Protein AF-A0A831JYG8-F1 (afdb_monomer)

Radius of gyration: 33.42 Å; Cα contacts (8 Å, |Δi|>4): 308; chains: 1; bounding box: 60×79×95 Å

Secondary structure (DSSP, 8-state):
---------SHHHHHHHHHHHHHHHHHHHHHHHHHT-SEEE-SS---HHHHHHHHHTT-EEE-S--HHHHHHHHHHH-PPP-S-GGG--GGG----SEEEEEEETTEEEEEEE--SS-SS-------SSHHHHHHHHHHHHHHHHHHHHHHHH--EEETTTHHHHHHHHHHHHHHTT--THHHHHHHHHHHHHTHHHHHHHHHTT--HHHHHHHHHHHHHTT-TTEEEETTTTEEEETTTTT-EEEHHHHHHHHHHHHHHHHHHHT------------------------

Mean predicted aligned error: 9.6 Å

Sequence (290 aa):
EMDARISVSTPEQLTSFLGQEDSVLREKVELIKASGANVVFVQKGVDELVQHYLAREGIYTVRRVPRSDMQNLAKATGGRIVSKLSEIVAGDLGNAELVDERKVGEDGMTYVLGCSNPKAVTILIRGGSEHVVDEVERAIEDALGDVVATLKDSKIVAGGGAVEIELSKRLREYAKSLSGRERLAVEEFASAFEFIPTTLAENAGMDPIDVLTELRAVHDSGQRDFGLNLFSGGIEDTLVNGVIEPLRVKTQAVASATEVAIMILRIDDVIAARKSGGAAGKAGGMMGYD

Solvent-accessible surface area (backbone atoms only — not comparable to full-atom values): 16950 Å² total; per-residue (Å²): 136,83,88,84,83,82,87,75,90,47,75,67,55,49,53,52,48,55,52,51,53,52,48,57,50,49,52,54,50,50,48,47,54,72,42,66,56,53,67,45,82,32,62,47,84,71,56,71,68,53,50,52,54,35,47,76,73,65,28,49,75,48,59,56,40,52,72,70,54,55,54,37,50,23,38,16,29,65,19,56,92,74,93,51,76,91,72,64,47,64,87,37,58,50,48,60,72,42,77,50,78,44,76,59,89,93,44,79,42,80,45,81,39,67,38,92,70,50,76,40,88,86,84,87,83,84,58,98,43,70,73,56,34,55,52,51,51,50,52,51,53,52,51,50,48,46,52,53,48,25,68,73,68,72,41,70,40,34,22,48,39,7,53,34,50,46,48,21,55,53,34,44,57,54,22,71,79,46,66,75,69,62,19,54,54,36,43,52,57,19,54,57,36,47,50,57,43,33,52,53,27,50,76,69,72,45,63,37,67,60,53,53,51,52,51,50,54,44,40,73,75,66,47,56,38,37,12,50,38,80,88,85,68,44,79,42,52,17,51,84,72,66,40,59,39,35,42,64,57,56,56,49,50,55,51,53,53,50,52,51,51,52,56,57,73,66,57,88,77,84,86,80,82,71,82,72,79,74,76,78,74,75,79,75,85,75,89,80,89,134

Structure (mmCIF, N/CA/C/O backbone):
data_AF-A0A831JYG8-F1
#
_entry.id   AF-A0A831JYG8-F1
#
loop_
_atom_site.group_PDB
_atom_site.id
_atom_site.type_symbol
_atom_site.label_atom_id
_atom_site.label_alt_id
_atom_site.label_comp_id
_atom_site.label_asym_id
_atom_site.label_entity_id
_atom_site.label_seq_id
_atom_site.pdbx_PDB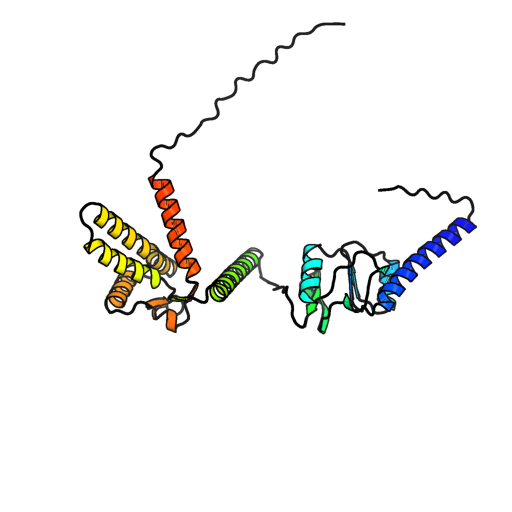_ins_code
_atom_site.Cartn_x
_atom_site.Cartn_y
_atom_site.Cartn_z
_atom_site.occupancy
_atom_site.B_iso_or_equiv
_atom_site.auth_seq_id
_atom_site.auth_comp_id
_atom_site.auth_asym_id
_atom_site.auth_atom_id
_atom_site.pdbx_PDB_model_num
ATOM 1 N N . GLU A 1 1 ? -15.104 25.941 30.870 1.00 37.41 1 GLU A N 1
ATOM 2 C CA . GLU A 1 1 ? -15.515 25.239 32.102 1.00 37.41 1 GLU A CA 1
ATOM 3 C C . GLU A 1 1 ? -16.339 26.204 32.937 1.00 37.41 1 GLU A C 1
ATOM 5 O O . GLU A 1 1 ? -15.932 27.350 33.073 1.00 37.41 1 GLU A O 1
ATOM 10 N N . MET A 1 2 ? -17.525 25.798 33.389 1.00 36.81 2 MET A N 1
ATOM 11 C CA . MET A 1 2 ? -18.271 26.533 34.413 1.00 36.81 2 MET A CA 1
ATOM 12 C C . MET A 1 2 ? -18.047 25.785 35.723 1.00 36.81 2 MET A C 1
ATOM 14 O O . MET A 1 2 ? -18.494 24.647 35.847 1.00 36.81 2 MET A O 1
ATOM 18 N N . ASP A 1 3 ? -17.333 26.398 36.665 1.00 37.31 3 ASP A N 1
ATOM 19 C CA . ASP A 1 3 ? -17.174 25.853 38.013 1.00 37.31 3 ASP A CA 1
ATOM 20 C C . ASP A 1 3 ? -18.515 25.948 38.747 1.00 37.31 3 ASP A C 1
ATOM 22 O O . ASP A 1 3 ? -18.952 27.028 39.155 1.00 37.31 3 ASP A O 1
ATOM 26 N N . ALA A 1 4 ? -19.192 24.812 38.902 1.00 65.50 4 ALA A N 1
ATOM 27 C CA . ALA A 1 4 ? -20.370 24.706 39.748 1.00 65.50 4 ALA A CA 1
ATOM 28 C C . ALA A 1 4 ? -19.914 24.509 41.201 1.00 65.50 4 ALA A C 1
ATOM 30 O O . ALA A 1 4 ? -19.403 23.452 41.563 1.00 65.50 4 ALA A O 1
ATOM 31 N N . ARG A 1 5 ? -20.086 25.530 42.049 1.00 63.25 5 ARG A N 1
ATOM 32 C CA . ARG A 1 5 ? -19.858 25.418 43.497 1.00 63.25 5 ARG A CA 1
ATOM 33 C C . ARG A 1 5 ? -21.169 25.095 44.193 1.00 63.25 5 ARG A C 1
ATOM 35 O O . ARG A 1 5 ? -22.112 25.879 44.130 1.00 63.25 5 ARG A O 1
ATOM 42 N N . ILE A 1 6 ? -21.205 23.954 44.868 1.00 68.56 6 ILE A N 1
ATOM 43 C CA . ILE A 1 6 ? -22.353 23.509 45.656 1.00 68.56 6 ILE A CA 1
ATOM 44 C C . ILE A 1 6 ? -21.993 23.689 47.131 1.00 68.56 6 ILE A C 1
ATOM 46 O O . ILE A 1 6 ? -21.010 23.127 47.609 1.00 68.56 6 ILE A O 1
ATOM 50 N N . SER A 1 7 ? -22.764 24.507 47.849 1.00 73.81 7 SER A N 1
ATOM 51 C CA . SER A 1 7 ? -22.618 24.692 49.296 1.00 73.81 7 SER A CA 1
ATOM 52 C C . SER A 1 7 ? -23.629 23.816 50.020 1.00 73.81 7 SER A C 1
ATOM 54 O O . SER A 1 7 ? -24.832 24.032 49.907 1.00 73.81 7 SER A O 1
ATOM 56 N N . VAL A 1 8 ? -23.133 22.831 50.763 1.00 78.81 8 VAL A N 1
ATOM 57 C CA . VAL A 1 8 ? -23.954 21.931 51.577 1.00 78.81 8 VAL A CA 1
ATOM 58 C C . VAL A 1 8 ? -23.958 22.448 53.014 1.00 78.81 8 VAL A C 1
ATOM 60 O O . VAL A 1 8 ? -22.891 22.677 53.581 1.00 78.81 8 VAL A O 1
ATOM 63 N N . SER A 1 9 ? -25.138 22.684 53.594 1.00 79.69 9 SER A N 1
ATOM 64 C CA . SER A 1 9 ? -25.272 23.301 54.925 1.00 79.69 9 SER A CA 1
ATOM 65 C C 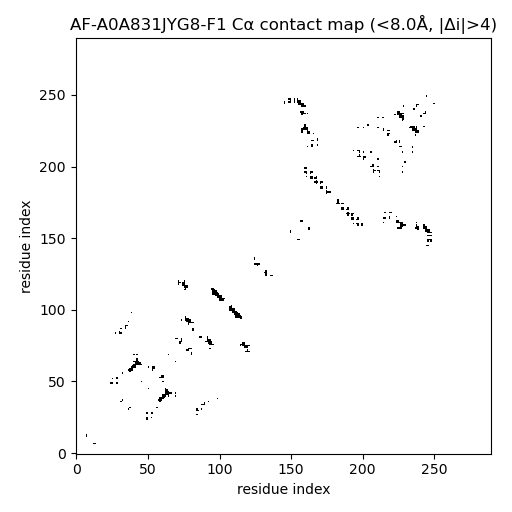. SER A 1 9 ? -25.673 22.317 56.022 1.00 79.69 9 SER A C 1
ATOM 67 O O . SER A 1 9 ? -25.494 22.631 57.197 1.00 79.69 9 SER A O 1
ATOM 69 N N . THR A 1 10 ? -26.186 21.132 55.669 1.00 84.88 10 THR A N 1
ATOM 70 C CA . THR A 1 10 ? -26.551 20.093 56.644 1.00 84.88 10 THR A CA 1
ATOM 71 C C . THR A 1 10 ? -26.105 18.686 56.207 1.00 84.88 10 THR A C 1
ATOM 73 O O . THR A 1 10 ? -25.982 18.424 55.005 1.00 84.88 10 THR A O 1
ATOM 76 N N . PRO A 1 11 ? -25.867 17.753 57.151 1.00 82.44 11 PRO A N 1
ATOM 77 C CA . PRO A 1 11 ? -25.521 16.359 56.838 1.00 82.44 11 PRO A CA 1
ATOM 78 C C . PRO A 1 11 ? -26.574 15.622 55.988 1.00 82.44 11 PRO A C 1
ATOM 80 O O . PRO A 1 11 ? -26.239 14.779 55.153 1.00 82.44 11 PRO A O 1
ATOM 83 N N . GLU A 1 12 ? -27.855 15.954 56.157 1.00 84.44 12 GLU A N 1
ATOM 84 C CA . GLU A 1 12 ? -28.959 15.358 55.398 1.00 84.44 12 GLU A CA 1
ATOM 85 C C . GLU A 1 12 ? -28.913 15.785 53.927 1.00 84.44 12 GLU A C 1
ATOM 87 O O . GLU A 1 12 ? -29.106 14.956 53.035 1.00 84.44 12 GLU A O 1
ATOM 92 N N . GLN A 1 13 ? -28.585 17.055 53.661 1.00 81.50 13 GLN A N 1
ATOM 93 C CA . GLN A 1 13 ? -28.401 17.561 52.300 1.00 81.50 13 GLN A CA 1
ATOM 94 C C . GLN A 1 13 ? -27.253 16.838 51.589 1.00 81.50 13 GLN A C 1
ATOM 96 O O . GLN A 1 13 ? -27.407 16.460 50.429 1.00 81.50 13 GLN A O 1
ATOM 101 N N . LEU A 1 14 ? -26.147 16.562 52.292 1.00 80.44 14 LEU A N 1
ATOM 102 C CA . LEU A 1 14 ? -25.023 15.801 51.737 1.00 80.44 14 LEU A CA 1
ATOM 103 C C . LEU A 1 14 ? -25.452 14.392 51.307 1.00 80.44 14 LEU A C 1
ATOM 105 O O . LEU A 1 14 ? -25.146 13.955 50.202 1.00 80.44 14 LEU A O 1
ATOM 109 N N . THR A 1 15 ? -26.203 13.701 52.165 1.00 81.88 15 THR A N 1
ATOM 110 C CA . THR A 1 15 ? -26.680 12.336 51.892 1.00 81.88 15 THR A CA 1
ATOM 111 C C . THR A 1 15 ? -27.656 12.310 50.716 1.00 81.88 15 THR A C 1
ATOM 113 O O . THR A 1 15 ? -27.552 11.453 49.840 1.00 81.88 15 THR A O 1
ATOM 116 N N . SER A 1 16 ? -28.578 13.277 50.657 1.00 83.88 16 SER A N 1
ATOM 117 C CA . SER A 1 16 ? -29.513 13.405 49.533 1.00 83.88 16 SER A CA 1
ATOM 118 C C . SER A 1 16 ? -28.800 13.687 48.209 1.00 83.88 16 SER A C 1
ATOM 120 O O . SER A 1 16 ? -29.184 13.139 47.180 1.00 83.88 16 SER A O 1
ATOM 122 N N . PHE A 1 17 ? -27.723 14.475 48.247 1.00 83.50 17 PHE A N 1
ATOM 123 C CA . PHE A 1 17 ? -26.932 14.809 47.071 1.00 83.50 17 PHE A CA 1
ATOM 124 C C . PHE A 1 17 ? -26.194 13.585 46.521 1.00 83.50 17 PHE A C 1
ATOM 126 O O . PHE A 1 17 ? -26.310 13.291 45.335 1.00 83.50 17 PHE A O 1
ATOM 133 N N . LEU A 1 18 ? -25.521 12.822 47.389 1.00 83.38 18 LEU A N 1
ATOM 134 C CA . LEU A 1 18 ? -24.856 11.573 47.002 1.00 83.38 18 LEU A CA 1
ATOM 135 C C . LEU A 1 18 ? -25.849 10.556 46.417 1.00 83.38 18 LEU A C 1
ATOM 137 O O . LEU A 1 18 ? -25.557 9.895 45.423 1.00 83.38 18 LEU A O 1
ATOM 141 N N . GLY A 1 19 ? -27.048 10.457 47.001 1.00 85.19 19 GLY A N 1
ATOM 142 C CA . GLY A 1 19 ? -28.113 9.602 46.471 1.00 85.19 19 GLY A CA 1
ATOM 143 C C . GLY A 1 19 ? -28.622 10.060 45.101 1.00 85.19 19 GLY A C 1
ATOM 144 O O . GLY A 1 19 ? -28.880 9.234 44.227 1.00 85.19 19 GLY A O 1
ATOM 145 N N . GLN A 1 20 ? -28.736 11.372 44.888 1.00 86.44 20 GLN A N 1
ATOM 146 C CA . GLN A 1 20 ? -29.141 11.933 43.602 1.00 86.44 20 GLN A CA 1
ATOM 147 C C . GLN A 1 20 ? -28.067 11.720 42.528 1.00 86.44 20 GLN A C 1
ATOM 149 O O . GLN A 1 20 ? -28.402 11.408 41.387 1.00 86.44 20 GLN A O 1
ATOM 154 N N . GLU A 1 21 ? -26.789 11.825 42.887 1.00 84.44 21 GLU A N 1
ATOM 155 C CA . GLU A 1 21 ? -25.670 11.531 41.993 1.00 84.44 21 GLU A CA 1
ATOM 156 C C . GLU A 1 21 ? -25.681 10.060 41.539 1.00 84.44 21 GLU A C 1
ATOM 158 O O . GLU A 1 21 ? -25.658 9.801 40.333 1.00 84.44 21 GLU A O 1
ATOM 163 N N . ASP A 1 22 ? -25.841 9.102 42.464 1.00 85.69 22 ASP A N 1
ATOM 164 C CA . ASP A 1 22 ? -25.976 7.673 42.120 1.00 85.69 22 ASP A CA 1
ATOM 165 C C . ASP A 1 22 ? -27.209 7.415 41.236 1.00 85.69 22 ASP A C 1
ATOM 167 O O . ASP A 1 22 ? -27.123 6.679 40.252 1.00 85.69 22 ASP A O 1
ATOM 171 N N . SER A 1 23 ? -28.343 8.072 41.518 1.00 88.06 23 SER A N 1
ATOM 172 C CA . SER A 1 23 ? -29.556 7.961 40.692 1.00 88.06 23 SER A CA 1
ATOM 173 C C . SER A 1 23 ? -29.312 8.417 39.253 1.00 88.06 23 SER A C 1
ATOM 175 O O . SER A 1 23 ? -29.674 7.711 38.314 1.00 88.06 23 SER A O 1
ATOM 177 N N . VAL A 1 24 ? -28.638 9.555 39.058 1.00 88.50 24 VAL A N 1
ATOM 178 C CA . VAL A 1 24 ? -28.308 10.075 37.719 1.00 88.50 24 VAL A CA 1
ATOM 179 C C . VAL A 1 24 ? -27.363 9.130 36.970 1.00 88.50 24 VAL A C 1
ATOM 181 O O . VAL A 1 24 ? -27.482 8.970 35.752 1.00 88.50 24 VAL A O 1
ATOM 184 N N . LEU A 1 25 ? -26.414 8.493 37.662 1.00 88.44 25 LEU A N 1
ATOM 185 C CA . LEU A 1 25 ? -25.532 7.497 37.049 1.00 88.44 25 LEU A CA 1
ATOM 186 C C . LEU A 1 25 ? -26.306 6.241 36.630 1.00 88.44 25 LEU A C 1
ATOM 188 O O . LEU A 1 25 ? -26.114 5.760 35.513 1.00 88.44 25 LEU A O 1
ATOM 192 N N . ARG A 1 26 ? -27.220 5.750 37.474 1.00 88.62 26 ARG A N 1
ATOM 193 C CA . ARG A 1 26 ? -28.081 4.602 37.151 1.00 88.62 26 ARG A CA 1
ATOM 194 C C . ARG A 1 26 ? -29.023 4.883 35.989 1.00 88.62 26 ARG A C 1
ATOM 196 O O . ARG A 1 26 ? -29.135 4.046 35.103 1.00 88.62 26 ARG A O 1
ATOM 203 N N . GLU A 1 27 ? -29.639 6.062 35.941 1.00 90.31 27 GLU A N 1
ATOM 204 C CA . GLU A 1 27 ? -30.493 6.469 34.818 1.00 90.31 27 GLU A CA 1
ATOM 205 C C . GLU A 1 27 ? -29.741 6.402 33.482 1.00 90.31 27 GLU A C 1
ATOM 207 O O . GLU A 1 27 ? -30.274 5.916 32.487 1.00 90.31 27 GLU A O 1
ATOM 212 N N . LYS A 1 28 ? -28.469 6.821 33.452 1.00 89.44 28 LYS A N 1
ATOM 213 C CA . LYS A 1 28 ? -27.630 6.711 32.247 1.00 89.44 28 LYS A CA 1
ATOM 214 C C . LYS A 1 28 ? -27.368 5.261 31.841 1.00 89.44 28 LYS A C 1
ATOM 216 O O . LYS A 1 28 ? -27.366 4.971 30.647 1.00 89.44 28 LYS A O 1
ATOM 221 N N . VAL A 1 29 ? -27.141 4.369 32.805 1.00 90.62 29 VAL A N 1
ATOM 222 C CA . VAL A 1 29 ? -26.951 2.931 32.547 1.00 90.62 29 VAL A CA 1
ATOM 223 C C . VAL A 1 29 ? -28.234 2.310 32.001 1.00 90.62 29 VAL A C 1
ATOM 225 O O . VAL A 1 29 ? -28.183 1.584 31.010 1.00 90.62 29 VAL A O 1
ATOM 228 N N . GLU A 1 30 ? -29.386 2.658 32.573 1.00 90.81 30 GLU A N 1
ATOM 229 C CA . GLU A 1 30 ? -30.691 2.199 32.091 1.00 90.81 30 GLU A CA 1
ATOM 230 C C . GLU A 1 30 ? -30.987 2.688 30.669 1.00 90.81 30 GLU A C 1
ATOM 232 O O . GLU A 1 30 ? -31.494 1.919 29.861 1.00 90.81 30 GLU A O 1
ATOM 237 N N . LEU A 1 31 ? -30.603 3.918 30.304 1.00 90.62 31 LEU A N 1
ATOM 238 C CA . LEU A 1 31 ? -30.724 4.398 28.919 1.00 90.62 31 LEU A CA 1
ATOM 239 C C . LEU A 1 31 ? -29.892 3.558 27.937 1.00 90.62 31 LEU A C 1
ATOM 241 O O . LEU A 1 31 ? -30.370 3.215 26.855 1.00 90.62 31 LEU A O 1
ATOM 245 N N . ILE A 1 32 ? -28.661 3.197 28.310 1.00 91.31 32 ILE A N 1
ATOM 246 C CA . ILE A 1 32 ? -27.797 2.334 27.489 1.00 91.31 32 ILE A CA 1
ATOM 247 C C . ILE A 1 32 ? -28.419 0.942 27.364 1.00 91.31 32 ILE A C 1
ATOM 249 O O . ILE A 1 32 ? -28.541 0.418 26.260 1.00 91.31 32 ILE A O 1
ATOM 253 N N . LYS A 1 33 ? -28.878 0.365 28.472 1.00 91.19 33 LYS A N 1
ATOM 254 C CA . LYS A 1 33 ? -29.549 -0.936 28.484 1.00 91.19 33 LYS A CA 1
ATOM 255 C C . LYS A 1 33 ? -30.823 -0.933 27.637 1.00 91.19 33 LYS 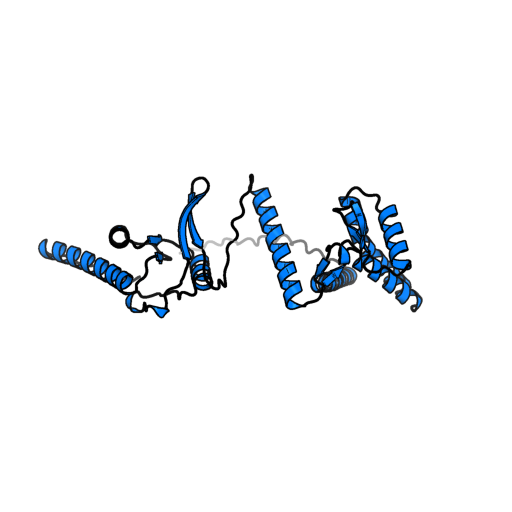A C 1
ATOM 257 O O . LYS A 1 33 ? -31.027 -1.842 26.837 1.00 91.19 33 LYS A O 1
ATOM 262 N N . ALA A 1 34 ? -31.645 0.109 27.754 1.00 90.81 34 ALA A N 1
ATOM 263 C CA . ALA A 1 34 ? -32.875 0.277 26.985 1.00 90.81 34 ALA A CA 1
ATOM 264 C C . ALA A 1 34 ? -32.621 0.396 25.475 1.00 90.81 34 ALA A C 1
ATOM 266 O O . ALA A 1 34 ? -33.484 0.021 24.685 1.00 90.81 34 ALA A O 1
ATOM 267 N N . SER A 1 35 ? -31.437 0.868 25.063 1.00 90.31 35 SER A N 1
ATOM 268 C CA . SER A 1 35 ? -31.051 0.868 23.648 1.00 90.31 35 SER A CA 1
ATOM 269 C C . SER A 1 35 ? -30.830 -0.537 23.073 1.00 90.31 35 SER A C 1
ATOM 271 O O . SER A 1 35 ? -30.942 -0.713 21.863 1.00 90.31 35 SER A O 1
ATOM 273 N N . GLY A 1 36 ? -30.546 -1.532 23.923 1.00 90.69 36 GLY A N 1
ATOM 274 C CA . GLY A 1 36 ? -30.209 -2.900 23.521 1.00 90.69 36 GLY A CA 1
ATOM 275 C C . GLY A 1 36 ? -28.721 -3.131 23.233 1.00 90.69 36 GLY A C 1
ATOM 276 O O . GLY A 1 36 ? -28.360 -4.193 22.731 1.00 90.69 36 GLY A O 1
ATOM 277 N N . ALA A 1 37 ? -27.849 -2.165 23.537 1.00 92.19 37 ALA A N 1
ATOM 278 C CA . ALA A 1 37 ? -26.408 -2.308 23.351 1.00 92.19 37 ALA A CA 1
ATOM 279 C C . ALA A 1 37 ? -25.797 -3.305 24.353 1.00 92.19 37 ALA A C 1
ATOM 281 O O . ALA A 1 37 ? -25.949 -3.157 25.563 1.00 92.19 37 ALA A O 1
ATOM 282 N N . ASN A 1 38 ? -25.047 -4.285 23.845 1.00 93.94 38 ASN A N 1
ATOM 283 C CA . ASN A 1 38 ? -24.259 -5.239 24.639 1.00 93.94 38 ASN A CA 1
ATOM 284 C C . ASN A 1 38 ? -22.767 -4.863 24.734 1.00 93.94 38 ASN A C 1
ATOM 286 O O . ASN A 1 38 ? -22.054 -5.368 25.599 1.00 93.94 38 ASN A O 1
ATOM 290 N N . VAL A 1 39 ? -22.294 -3.967 23.864 1.00 95.19 39 VAL A N 1
ATOM 291 C CA . VAL A 1 39 ? -20.924 -3.449 23.848 1.00 95.19 39 VAL A CA 1
ATOM 292 C C . VAL A 1 39 ? -20.955 -1.932 23.697 1.00 95.19 39 VAL A C 1
ATOM 294 O O . VAL A 1 39 ? -21.639 -1.402 22.822 1.00 95.19 39 VAL A O 1
ATOM 297 N N . VAL A 1 40 ? -20.190 -1.222 24.527 1.00 94.69 40 VAL A N 1
ATOM 298 C CA . VAL A 1 40 ? -20.131 0.243 24.543 1.00 94.69 40 VAL A CA 1
ATOM 299 C C . VAL A 1 40 ? -18.687 0.717 24.428 1.00 94.69 40 VAL A C 1
ATOM 301 O O . VAL A 1 40 ? -17.851 0.439 25.285 1.00 94.69 40 VAL A O 1
ATOM 304 N N . PHE A 1 41 ? -18.407 1.500 23.388 1.00 95.19 41 PHE A N 1
ATOM 305 C CA . PHE A 1 41 ? -17.124 2.175 23.193 1.00 95.19 41 PHE A CA 1
ATOM 306 C C . PHE A 1 41 ? -17.259 3.658 23.538 1.00 95.19 41 PHE A C 1
ATOM 308 O O . PHE A 1 41 ? -18.114 4.361 22.997 1.00 95.19 41 PHE A O 1
ATOM 315 N N . VAL A 1 42 ? -16.405 4.150 24.436 1.00 94.75 42 VAL A N 1
ATOM 316 C CA . VAL A 1 42 ? -16.426 5.537 24.913 1.00 94.75 42 VAL A CA 1
ATOM 317 C C . VAL A 1 42 ? -15.086 6.203 24.631 1.00 94.75 42 VAL A C 1
ATOM 319 O O . VAL A 1 42 ? -14.032 5.729 25.051 1.00 94.75 42 VAL A O 1
ATOM 322 N N . GLN A 1 43 ? -15.129 7.358 23.965 1.00 93.31 43 GLN A N 1
ATOM 323 C CA . GLN A 1 43 ? -13.925 8.124 23.626 1.00 93.31 43 GLN A CA 1
ATOM 324 C C . GLN A 1 43 ? -13.198 8.673 24.868 1.00 93.31 43 GLN A C 1
ATOM 326 O O . GLN A 1 43 ? -11.982 8.844 24.882 1.00 93.31 43 GLN A O 1
ATOM 331 N N . LYS A 1 44 ? -13.954 8.993 25.921 1.00 91.38 44 LYS A N 1
ATOM 332 C CA . LYS A 1 44 ? -13.447 9.522 27.194 1.00 91.38 44 LYS A CA 1
ATOM 333 C C . LYS A 1 44 ? -13.414 8.428 28.268 1.00 91.38 44 LYS A C 1
ATOM 335 O O . LYS A 1 44 ? -13.546 7.242 27.979 1.00 91.38 44 LYS A O 1
ATOM 340 N N . GLY A 1 45 ? -13.197 8.824 29.517 1.00 90.88 45 GLY A N 1
ATOM 341 C CA . GLY A 1 45 ? -13.326 7.927 30.660 1.00 90.88 45 GLY A CA 1
ATOM 342 C C . GLY A 1 45 ? -14.774 7.514 30.925 1.00 90.88 45 GLY A C 1
ATOM 343 O O . GLY A 1 45 ? -15.718 8.182 30.504 1.00 90.88 45 GLY A O 1
ATOM 344 N N . VAL A 1 46 ? -14.908 6.421 31.667 1.00 90.81 46 VAL A N 1
ATOM 345 C CA . VAL A 1 46 ? -16.153 5.969 32.288 1.00 90.81 46 VAL A CA 1
ATOM 346 C C . VAL A 1 46 ? -15.861 5.840 33.778 1.00 90.81 46 VAL A C 1
ATOM 348 O O . VAL A 1 46 ? -14.783 5.359 34.138 1.00 90.81 46 VAL A O 1
ATOM 351 N N . ASP A 1 47 ? -16.782 6.325 34.605 1.00 90.69 47 ASP A N 1
ATOM 352 C CA . ASP A 1 47 ? -16.705 6.220 36.062 1.00 90.69 47 ASP A CA 1
ATOM 353 C C . ASP A 1 47 ? -16.762 4.750 36.512 1.00 90.69 47 ASP A C 1
ATOM 355 O O . ASP A 1 47 ? -17.467 3.944 35.902 1.00 90.69 47 ASP A O 1
ATOM 359 N N . GLU A 1 48 ? -16.027 4.390 37.564 1.00 88.75 48 GLU A N 1
ATOM 360 C CA . GLU A 1 48 ? -15.913 3.002 38.029 1.00 88.75 48 GLU A CA 1
ATOM 361 C C . GLU A 1 48 ? -17.255 2.419 38.492 1.00 88.75 48 GLU A C 1
ATOM 363 O O . GLU A 1 48 ? -17.540 1.253 38.210 1.00 88.75 48 GLU A O 1
ATOM 368 N N . LEU A 1 49 ? -18.121 3.226 39.121 1.00 89.12 49 LEU A N 1
ATOM 369 C CA . LEU A 1 49 ? -19.460 2.785 39.521 1.00 89.12 49 LEU A CA 1
ATOM 370 C C . LEU A 1 49 ? -20.311 2.457 38.2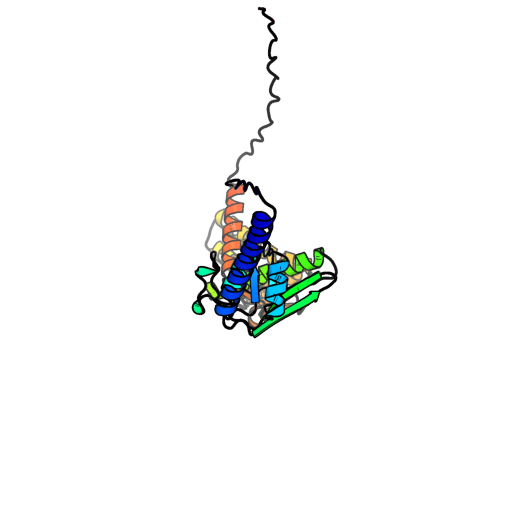94 1.00 89.12 49 LEU A C 1
ATOM 372 O O . LEU A 1 49 ? -20.977 1.423 38.253 1.00 89.12 49 LEU A O 1
ATOM 376 N N . VAL A 1 50 ? -20.236 3.298 37.259 1.00 91.12 50 VAL A N 1
ATOM 377 C CA . VAL A 1 50 ? -20.939 3.075 35.987 1.00 91.12 50 VAL A CA 1
ATOM 378 C C . VAL A 1 50 ? -20.416 1.822 35.288 1.00 91.12 50 VAL A C 1
ATOM 380 O O . VAL A 1 50 ? -21.218 1.029 34.801 1.00 91.12 50 VAL A O 1
ATOM 383 N N . GLN A 1 51 ? -19.097 1.602 35.268 1.00 91.38 51 GLN A N 1
ATOM 384 C CA . GLN A 1 51 ? -18.514 0.379 34.704 1.00 91.38 51 GLN A CA 1
ATOM 385 C C . GLN A 1 51 ? -18.996 -0.868 35.446 1.00 91.38 51 GLN A C 1
ATOM 387 O O . GLN A 1 51 ? -19.366 -1.853 34.810 1.00 91.38 51 GLN A O 1
ATOM 392 N N . HIS A 1 52 ? -19.041 -0.819 36.779 1.00 91.31 52 HIS A N 1
ATOM 393 C CA . HIS A 1 52 ? -19.552 -1.917 37.590 1.00 91.31 52 HIS A CA 1
ATOM 394 C C . HIS A 1 52 ? -21.042 -2.186 37.319 1.00 91.31 52 HIS A C 1
ATOM 396 O O . HIS A 1 52 ? -21.441 -3.343 37.177 1.00 91.31 52 HIS A O 1
ATOM 402 N N . TYR A 1 53 ? -21.868 -1.142 37.194 1.00 92.44 53 TYR A N 1
ATOM 403 C CA . TYR A 1 53 ? -23.281 -1.296 36.843 1.00 92.44 53 TYR A CA 1
ATOM 404 C C . TYR A 1 53 ? -23.471 -1.880 35.435 1.00 92.44 53 TYR A C 1
ATOM 406 O O . TYR A 1 53 ? -24.234 -2.829 35.285 1.00 92.44 53 TYR A O 1
ATOM 414 N N . LEU A 1 54 ? -22.735 -1.399 34.428 1.00 93.19 54 LEU A N 1
ATOM 415 C CA . LEU A 1 54 ? -22.774 -1.952 33.066 1.00 93.19 54 LEU A CA 1
ATOM 416 C C . LEU A 1 54 ? -22.338 -3.424 33.033 1.00 93.19 54 LEU A C 1
ATOM 418 O O . LEU A 1 54 ? -22.999 -4.246 32.402 1.00 93.19 54 LEU A O 1
ATOM 422 N N . ALA A 1 55 ? -21.283 -3.782 33.769 1.00 92.69 55 ALA A N 1
ATOM 423 C CA . ALA A 1 55 ? -20.794 -5.157 33.846 1.00 92.69 55 ALA A CA 1
ATOM 424 C C . ALA A 1 55 ? -21.812 -6.113 34.492 1.00 92.69 55 ALA A C 1
ATOM 426 O O . ALA A 1 55 ? -21.970 -7.242 34.028 1.00 92.69 55 ALA A O 1
ATOM 427 N N . ARG A 1 56 ? -22.542 -5.670 35.527 1.00 92.25 56 ARG A N 1
ATOM 428 C CA . ARG A 1 56 ? -23.625 -6.462 36.146 1.00 92.25 56 ARG A CA 1
ATOM 429 C C . ARG A 1 56 ? -24.781 -6.742 35.189 1.00 92.25 56 ARG A C 1
ATOM 431 O O . ARG A 1 56 ? -25.417 -7.783 35.314 1.00 92.25 56 ARG A O 1
ATOM 438 N N . GLU A 1 57 ? -25.020 -5.839 34.246 1.00 92.38 57 GLU A N 1
ATOM 439 C CA . GLU A 1 57 ? -26.009 -5.997 33.175 1.00 92.38 57 GLU A CA 1
ATOM 440 C C . GLU A 1 57 ? -25.450 -6.758 31.957 1.00 92.38 57 GLU A C 1
ATOM 442 O O . GLU A 1 57 ? -26.152 -6.936 30.964 1.00 92.38 57 GLU A O 1
ATOM 447 N N . GLY A 1 58 ? -24.197 -7.227 32.016 1.00 92.00 58 GLY A N 1
ATOM 448 C CA . GLY A 1 58 ? -23.551 -7.977 30.936 1.00 92.00 58 GLY A CA 1
ATOM 449 C C . GLY A 1 58 ? -23.089 -7.116 29.756 1.00 92.00 58 GLY A C 1
ATOM 450 O O . GLY A 1 58 ? -22.874 -7.649 28.670 1.00 92.00 58 GLY A O 1
ATOM 451 N N . ILE A 1 59 ? -22.940 -5.801 29.946 1.00 95.00 59 ILE A N 1
ATOM 452 C CA . ILE A 1 59 ? -22.527 -4.861 28.900 1.00 95.00 59 ILE A CA 1
ATOM 453 C C . ILE A 1 59 ? -21.010 -4.644 28.968 1.00 95.00 59 ILE A C 1
ATOM 455 O O . ILE A 1 59 ? -20.487 -4.059 29.923 1.00 95.00 59 ILE A O 1
ATOM 459 N N . TYR A 1 60 ? -20.290 -5.077 27.932 1.00 94.44 60 TYR A N 1
ATOM 460 C CA . TYR A 1 60 ? -18.845 -4.868 27.829 1.00 94.44 60 TYR A CA 1
ATOM 461 C C . TYR A 1 60 ? -18.541 -3.409 27.484 1.00 94.44 60 TYR A C 1
ATOM 463 O O . TYR A 1 60 ? -19.126 -2.847 26.560 1.00 94.44 60 TYR A O 1
ATOM 471 N N . THR A 1 61 ? -17.631 -2.773 28.222 1.00 94.19 61 THR A N 1
ATOM 472 C CA . THR A 1 61 ? -17.361 -1.336 28.072 1.00 94.19 61 THR A CA 1
ATOM 473 C C . THR A 1 61 ? -15.879 -1.067 27.854 1.00 94.19 61 THR A C 1
ATOM 475 O O . THR A 1 61 ? -15.060 -1.353 28.725 1.00 94.19 61 THR A O 1
ATOM 478 N N . VAL A 1 62 ? -15.546 -0.420 26.738 1.00 93.69 62 VAL A N 1
ATOM 479 C CA . VAL A 1 62 ? -14.193 0.054 26.428 1.00 93.69 62 VAL A CA 1
ATOM 480 C C . VAL A 1 62 ? -14.145 1.568 26.598 1.00 93.69 62 VAL A C 1
ATOM 482 O O . VAL A 1 62 ? -14.941 2.305 26.016 1.00 93.69 62 VAL A O 1
ATOM 485 N N . ARG A 1 63 ? -13.203 2.048 27.411 1.00 93.75 63 ARG A N 1
ATOM 486 C CA . ARG A 1 63 ? -13.025 3.474 27.726 1.00 93.75 63 ARG A CA 1
ATOM 487 C C . ARG A 1 63 ? -11.774 4.039 27.062 1.00 93.75 63 ARG A C 1
ATOM 489 O O . ARG A 1 63 ? -10.827 3.307 26.805 1.00 93.75 63 ARG A O 1
ATOM 496 N N . ARG A 1 64 ? -11.736 5.364 26.902 1.00 93.81 64 ARG A N 1
ATOM 497 C CA . ARG A 1 64 ? -10.608 6.133 26.341 1.00 93.81 64 ARG A CA 1
ATOM 498 C C . ARG A 1 64 ? -10.227 5.720 24.917 1.00 93.81 64 ARG A C 1
ATOM 500 O O . ARG A 1 64 ? -9.055 5.756 24.557 1.00 93.81 64 ARG A O 1
ATOM 507 N N . VAL A 1 65 ? -11.217 5.355 24.107 1.00 95.31 65 VAL A N 1
ATOM 508 C CA . VAL A 1 65 ? -10.992 4.970 22.711 1.00 95.31 65 VAL A CA 1
ATOM 509 C C . VAL A 1 65 ? -10.548 6.197 21.897 1.00 95.31 65 VAL A C 1
ATOM 511 O O . VAL A 1 65 ? -11.223 7.234 21.943 1.00 95.31 65 VAL A O 1
ATOM 514 N N . PRO A 1 66 ? -9.444 6.127 21.134 1.00 95.38 66 PRO A N 1
ATOM 515 C CA . PRO A 1 66 ? -9.027 7.205 20.246 1.00 95.38 66 PRO A CA 1
ATOM 516 C C . PRO A 1 66 ? -10.118 7.612 19.249 1.00 95.38 66 PRO A C 1
ATOM 518 O O . PRO A 1 66 ? -10.962 6.820 18.828 1.00 95.38 66 PRO A O 1
ATOM 521 N N . ARG A 1 67 ? -10.101 8.881 18.822 1.00 94.62 67 ARG A N 1
ATOM 522 C CA . ARG A 1 67 ? -11.100 9.396 17.867 1.00 94.62 67 ARG A CA 1
ATOM 523 C C . ARG A 1 67 ? -11.043 8.670 16.517 1.00 94.62 67 ARG A C 1
ATOM 525 O O . ARG A 1 67 ? -12.095 8.452 15.921 1.00 94.62 67 ARG A O 1
ATOM 532 N N . SER A 1 68 ? -9.840 8.336 16.045 1.00 95.38 68 SER A N 1
ATOM 533 C CA . SER A 1 68 ? -9.615 7.556 14.820 1.00 95.38 68 SER A CA 1
ATOM 534 C C . SER A 1 68 ? -10.323 6.205 14.894 1.00 95.38 68 SER A C 1
ATOM 536 O O . SER A 1 68 ? -11.073 5.848 13.989 1.00 95.38 68 SER A O 1
ATOM 538 N N . ASP A 1 69 ? -10.179 5.512 16.021 1.00 94.94 69 ASP A N 1
ATOM 539 C CA . ASP A 1 69 ? -10.727 4.172 16.214 1.00 94.94 69 ASP A CA 1
ATOM 540 C C . ASP A 1 69 ? -12.244 4.210 16.346 1.00 94.94 69 ASP A C 1
ATOM 542 O O . ASP A 1 69 ? -12.926 3.396 15.737 1.00 94.94 69 ASP A O 1
ATOM 546 N N . MET A 1 70 ? -12.803 5.220 17.021 1.00 95.00 70 MET A N 1
ATOM 547 C CA . MET A 1 70 ? -14.255 5.442 17.042 1.00 95.00 70 MET A CA 1
ATOM 548 C C . MET A 1 70 ? -14.834 5.604 15.628 1.00 95.00 70 MET A C 1
ATOM 550 O O . MET A 1 70 ? -15.900 5.070 15.323 1.00 95.00 70 MET A O 1
ATOM 554 N N . GLN A 1 71 ? -14.139 6.331 14.746 1.00 94.88 71 GLN A N 1
ATOM 555 C CA . GLN A 1 71 ? -14.563 6.498 13.353 1.00 94.88 71 GLN A CA 1
ATOM 556 C C . GLN A 1 71 ? -14.441 5.198 12.555 1.00 94.88 71 GLN A C 1
ATOM 558 O O . GLN A 1 71 ? -15.319 4.902 11.743 1.00 94.88 71 GLN A O 1
ATOM 563 N N . ASN A 1 72 ? -13.382 4.424 12.785 1.00 94.81 72 ASN A N 1
ATOM 564 C CA . ASN A 1 72 ? -13.179 3.134 12.134 1.00 94.81 72 ASN A CA 1
ATOM 565 C C . ASN A 1 72 ? -14.210 2.102 12.603 1.00 94.81 72 ASN A C 1
ATOM 567 O O . ASN A 1 72 ? -14.824 1.452 11.766 1.00 94.81 72 ASN A O 1
ATOM 571 N N . LEU A 1 73 ? -14.502 2.030 13.903 1.00 94.81 73 LEU A N 1
ATOM 572 C CA . LEU A 1 73 ? -15.551 1.181 14.471 1.00 94.81 73 LEU A CA 1
ATOM 573 C C . LEU A 1 73 ? -16.929 1.528 13.903 1.00 94.81 73 LEU A C 1
ATOM 575 O O . LEU A 1 73 ? -17.664 0.628 13.504 1.00 94.81 73 LEU A O 1
ATOM 579 N N . ALA A 1 74 ? -17.265 2.816 13.791 1.00 94.06 74 ALA A N 1
ATOM 580 C CA . ALA A 1 74 ? -18.514 3.259 13.168 1.00 94.06 74 ALA A CA 1
ATOM 581 C C . ALA A 1 74 ? -18.608 2.821 11.694 1.00 94.06 74 ALA A C 1
ATOM 583 O O . ALA A 1 74 ? -19.628 2.298 11.251 1.00 94.06 74 ALA A O 1
ATOM 584 N N . LYS A 1 75 ? -17.518 2.967 10.929 1.00 94.31 75 LYS A N 1
ATOM 585 C CA . LYS A 1 75 ? -17.438 2.512 9.529 1.00 94.31 75 LYS A CA 1
ATOM 586 C C . LYS A 1 75 ? -17.475 0.988 9.381 1.00 94.31 75 LYS A C 1
ATOM 588 O O . LYS A 1 75 ? -18.006 0.502 8.386 1.00 94.31 75 LYS A O 1
ATOM 593 N N . ALA A 1 76 ? -16.883 0.254 10.319 1.00 94.50 76 ALA A N 1
ATOM 594 C CA . ALA A 1 76 ? -16.811 -1.201 10.295 1.00 94.50 76 ALA A CA 1
ATOM 595 C C . ALA A 1 76 ? -18.161 -1.831 10.662 1.00 94.50 76 ALA A C 1
ATOM 597 O O . ALA A 1 76 ? -18.694 -2.634 9.905 1.00 94.50 76 ALA A O 1
ATOM 598 N N . THR A 1 77 ? -18.742 -1.410 11.787 1.00 93.69 77 THR A N 1
ATOM 599 C CA . THR A 1 77 ? -19.984 -1.975 12.346 1.00 93.69 77 THR A CA 1
ATOM 600 C C . THR A 1 77 ? -21.258 -1.382 11.738 1.00 93.69 77 THR A C 1
ATOM 602 O O . THR A 1 77 ? -22.341 -1.938 11.912 1.00 93.69 77 THR A O 1
ATOM 605 N N . GLY A 1 78 ? -21.153 -0.235 11.056 1.00 91.62 78 GLY A N 1
ATOM 606 C CA . GLY A 1 78 ? -22.294 0.531 10.547 1.00 91.62 78 GLY A CA 1
ATOM 607 C C . GLY A 1 78 ? -22.996 1.400 11.598 1.00 91.62 78 GLY A C 1
ATOM 608 O O . GLY A 1 78 ? -23.972 2.065 11.261 1.00 91.62 78 GLY A O 1
ATOM 609 N N . GLY A 1 79 ? -22.510 1.414 12.844 1.00 92.25 79 GLY A N 1
ATOM 610 C CA . GLY A 1 79 ? -23.082 2.223 13.919 1.00 92.25 79 GLY A CA 1
ATOM 611 C C . GLY A 1 79 ? -22.802 3.722 13.772 1.00 92.25 79 GLY A C 1
ATOM 612 O O . GLY A 1 79 ? -21.840 4.146 13.123 1.00 92.25 79 GLY A O 1
ATOM 613 N N . ARG A 1 80 ? -23.626 4.549 14.419 1.00 93.19 80 ARG A N 1
ATOM 614 C CA . ARG A 1 80 ? -23.459 6.007 14.468 1.00 93.19 80 ARG A CA 1
ATOM 615 C C . ARG A 1 80 ? -22.809 6.425 15.783 1.00 93.19 80 ARG A C 1
ATOM 617 O O . ARG A 1 80 ? -23.214 6.003 16.859 1.00 93.19 80 ARG A O 1
ATOM 624 N N . ILE A 1 81 ? -21.826 7.322 15.712 1.00 93.81 81 ILE A N 1
ATOM 625 C CA . ILE A 1 81 ? -21.244 7.930 16.915 1.00 93.81 81 ILE A CA 1
ATOM 626 C C . ILE A 1 81 ? -22.258 8.918 17.500 1.00 93.81 81 ILE A C 1
ATOM 628 O O . ILE A 1 81 ? -22.590 9.925 16.869 1.00 93.81 81 ILE A O 1
ATOM 632 N N . VAL A 1 82 ? -22.723 8.646 18.718 1.00 92.62 82 VAL A N 1
ATOM 633 C CA . VAL A 1 82 ? -23.693 9.482 19.434 1.00 92.62 82 VAL A CA 1
ATOM 634 C C . VAL A 1 82 ? -22.987 10.287 20.528 1.00 92.62 82 VAL A C 1
ATOM 636 O O . VAL A 1 82 ? -22.138 9.769 21.247 1.00 92.62 82 VAL A O 1
ATOM 639 N N . SER A 1 83 ? -23.319 11.576 20.656 1.00 90.81 83 SER A N 1
ATOM 640 C CA . SER A 1 83 ? -22.742 12.452 21.694 1.00 90.81 83 SER A CA 1
ATOM 641 C C . SER A 1 83 ? -23.595 12.555 22.961 1.00 90.81 83 SER A C 1
ATOM 643 O O . SER A 1 83 ? -23.058 12.863 24.024 1.00 90.81 83 SER A O 1
ATOM 645 N N . LYS A 1 84 ? -24.909 12.311 22.871 1.00 90.00 84 LYS A N 1
ATOM 646 C CA . LYS A 1 84 ? -25.833 12.338 24.013 1.00 90.00 84 LYS A CA 1
ATOM 647 C C . LYS A 1 84 ? -26.549 11.004 24.169 1.00 90.00 84 LYS A C 1
ATOM 649 O O . LYS A 1 84 ? -27.194 10.542 23.237 1.00 90.00 84 LYS A O 1
ATOM 654 N N . LEU A 1 85 ? -26.511 10.441 25.375 1.00 86.56 85 LEU A N 1
ATOM 655 C CA . LEU A 1 85 ? -27.151 9.155 25.683 1.00 86.56 85 LEU A CA 1
ATOM 656 C C . LEU A 1 85 ? -28.669 9.161 25.437 1.00 86.56 85 LEU A C 1
ATOM 658 O O . LEU A 1 85 ? -29.226 8.155 25.022 1.00 86.56 85 LEU A O 1
ATOM 662 N N . SER A 1 86 ? -29.330 10.304 25.630 1.00 85.75 86 SER A N 1
ATOM 663 C CA . SER A 1 86 ? -30.771 10.464 25.395 1.00 85.75 86 SER A CA 1
ATOM 664 C C . SER A 1 86 ? -31.182 10.385 23.921 1.00 85.75 86 SER A C 1
ATOM 666 O O . SER A 1 86 ? -32.366 10.276 23.631 1.00 85.75 86 SER A O 1
ATOM 668 N N . GLU A 1 87 ? -30.232 10.515 22.992 1.00 86.88 87 GLU A N 1
ATOM 669 C CA . GLU A 1 87 ? -30.484 10.483 21.546 1.00 86.88 87 GLU A CA 1
ATOM 670 C C . GLU A 1 87 ? -30.226 9.094 20.943 1.00 86.88 87 GLU A C 1
ATOM 672 O O . GLU A 1 87 ? -30.356 8.933 19.732 1.00 86.88 87 GLU A O 1
ATOM 677 N N . ILE A 1 88 ? -29.834 8.106 21.757 1.00 88.75 88 ILE A N 1
ATOM 678 C CA . ILE A 1 88 ? -29.546 6.756 21.273 1.00 88.75 88 ILE A CA 1
ATOM 679 C C . ILE A 1 88 ? -30.854 6.082 20.864 1.00 88.75 88 ILE A C 1
ATOM 681 O O . ILE A 1 88 ? -31.764 5.906 21.674 1.00 88.75 88 ILE A O 1
ATOM 685 N N . VAL A 1 89 ? -30.914 5.654 19.607 1.00 88.31 89 VAL A N 1
ATOM 686 C CA . VAL A 1 89 ? -31.983 4.802 19.083 1.00 88.31 89 VAL A CA 1
ATOM 687 C C . VAL A 1 89 ? -31.412 3.475 18.596 1.00 88.31 89 VAL A C 1
ATOM 689 O O . VAL A 1 89 ? -30.243 3.392 18.233 1.00 88.31 89 VAL A O 1
ATOM 692 N N . ALA A 1 90 ? -32.244 2.433 18.522 1.00 85.88 90 ALA A N 1
ATOM 693 C CA . ALA A 1 90 ? -31.811 1.107 18.066 1.00 85.88 90 ALA A CA 1
ATOM 694 C C . ALA A 1 90 ? -31.172 1.120 16.660 1.00 85.88 90 ALA A C 1
ATOM 696 O O . ALA A 1 90 ? -30.287 0.322 16.377 1.00 85.88 90 ALA A O 1
ATOM 697 N N . GLY A 1 91 ? -31.577 2.055 15.790 1.00 86.75 91 GLY A N 1
ATOM 698 C CA . GLY A 1 91 ? -30.993 2.228 14.454 1.00 86.75 91 GLY A CA 1
ATOM 699 C C . GLY A 1 91 ? -29.586 2.839 14.434 1.00 86.75 91 GLY A C 1
ATOM 700 O O . GLY A 1 91 ? -28.934 2.797 13.397 1.00 86.75 91 GLY A O 1
ATOM 701 N N . ASP A 1 92 ? -29.112 3.397 15.552 1.00 89.81 92 ASP A N 1
ATOM 702 C CA . ASP A 1 92 ? -27.749 3.925 15.672 1.00 89.81 92 ASP A CA 1
ATOM 703 C C . ASP A 1 92 ? -26.728 2.840 16.041 1.00 89.81 92 ASP A C 1
ATOM 705 O O . ASP A 1 92 ? -25.520 3.080 15.959 1.00 89.81 92 ASP A O 1
ATOM 709 N N . LEU A 1 93 ? -27.189 1.661 16.468 1.00 92.25 93 LEU A N 1
ATOM 710 C CA . LEU A 1 93 ? -26.319 0.579 16.911 1.00 92.25 93 LEU A CA 1
ATOM 711 C C . LEU A 1 93 ? -25.665 -0.126 15.719 1.00 92.25 93 LEU A C 1
ATOM 713 O O . LEU A 1 93 ? -26.308 -0.450 14.721 1.00 92.25 93 LEU A O 1
ATOM 717 N N . GLY A 1 94 ? -24.360 -0.364 15.842 1.00 92.56 94 GLY A N 1
ATOM 718 C CA . GLY A 1 94 ? -23.605 -1.176 14.895 1.00 92.56 94 GLY A CA 1
ATOM 719 C C . GLY A 1 94 ? -23.770 -2.669 15.170 1.00 92.56 94 GLY A C 1
ATOM 720 O O . GLY A 1 94 ? -24.129 -3.065 16.277 1.00 92.56 94 GLY A O 1
ATOM 721 N N . ASN A 1 95 ? -23.466 -3.498 14.172 1.00 93.19 95 ASN A N 1
ATOM 722 C CA . ASN A 1 95 ? -23.528 -4.954 14.288 1.00 93.19 95 ASN A CA 1
ATOM 723 C C . ASN A 1 95 ? -22.151 -5.586 14.047 1.00 93.19 95 ASN A C 1
ATOM 725 O O . ASN A 1 95 ? -21.443 -5.216 13.108 1.00 93.19 95 ASN A O 1
ATOM 729 N N . ALA A 1 96 ? -21.804 -6.561 14.884 1.00 94.62 96 ALA A N 1
ATOM 730 C CA . ALA A 1 96 ? -20.627 -7.413 14.759 1.00 94.62 96 ALA A CA 1
ATOM 731 C C . ALA A 1 96 ? -20.978 -8.822 15.256 1.00 94.62 96 ALA A C 1
ATOM 733 O O . ALA A 1 96 ? -21.800 -8.970 16.160 1.00 94.62 96 ALA A O 1
ATOM 734 N N . GLU A 1 97 ? -20.369 -9.848 14.668 1.00 94.44 97 GLU A N 1
ATOM 735 C CA . GLU A 1 97 ? -20.588 -11.248 15.049 1.00 94.44 97 GLU A CA 1
ATOM 736 C C . GLU A 1 97 ? -19.958 -11.574 16.405 1.00 94.44 97 GLU A C 1
ATOM 738 O O . GLU A 1 97 ? -20.548 -12.283 17.217 1.00 94.44 97 GLU A O 1
ATOM 743 N N . LEU A 1 98 ? -18.759 -11.042 16.654 1.00 93.81 98 LEU A N 1
ATOM 744 C CA . LEU A 1 98 ? -17.994 -11.331 17.858 1.00 93.81 98 LEU A CA 1
ATOM 745 C C . LEU A 1 98 ? -17.239 -10.093 18.331 1.00 93.81 98 LEU A C 1
ATOM 747 O O . LEU A 1 98 ? -16.522 -9.456 17.558 1.00 93.81 98 LEU A O 1
ATOM 751 N N . VAL A 1 99 ? -17.350 -9.807 19.627 1.00 95.25 99 VAL A N 1
ATOM 752 C CA . VAL A 1 99 ? -16.447 -8.897 20.332 1.00 95.25 99 VAL A CA 1
ATOM 753 C C . VAL A 1 99 ? -15.760 -9.679 21.439 1.00 95.25 99 VAL A C 1
ATOM 755 O O . VAL A 1 99 ? -16.434 -10.271 22.277 1.00 95.25 99 VAL A O 1
ATOM 758 N N . ASP A 1 100 ? -14.432 -9.713 21.408 1.00 93.75 100 ASP A N 1
ATOM 759 C CA . ASP A 1 100 ? -13.624 -10.537 22.307 1.00 93.75 100 ASP A CA 1
ATOM 760 C C . ASP A 1 100 ? -12.350 -9.799 22.722 1.00 93.75 100 ASP A C 1
ATOM 762 O O . ASP A 1 100 ? -11.742 -9.091 21.918 1.00 93.75 100 ASP A O 1
ATOM 766 N N . GLU A 1 101 ? -11.932 -9.968 23.971 1.00 92.31 101 GLU A N 1
ATOM 767 C CA . GLU A 1 101 ? -10.680 -9.419 24.480 1.00 92.31 101 GLU A CA 1
ATOM 768 C C . GLU A 1 101 ? -9.626 -10.519 24.512 1.00 92.31 101 GLU A C 1
ATOM 770 O O . GLU A 1 101 ? -9.742 -11.507 25.237 1.00 92.31 101 GLU A O 1
ATOM 775 N N . ARG A 1 102 ? -8.565 -10.343 23.726 1.00 93.12 102 ARG A N 1
ATOM 776 C CA . ARG A 1 102 ? -7.467 -11.305 23.651 1.00 93.12 102 ARG A CA 1
ATOM 777 C C . ARG A 1 102 ? -6.190 -10.663 24.131 1.00 93.12 102 ARG A C 1
ATOM 779 O O . ARG A 1 102 ? -5.851 -9.548 23.739 1.00 93.12 102 ARG A O 1
ATOM 786 N N . LYS A 1 103 ? -5.440 -11.415 24.927 1.00 91.06 103 LYS A N 1
ATOM 787 C CA . LYS A 1 103 ? -4.097 -11.018 25.326 1.00 91.06 103 LYS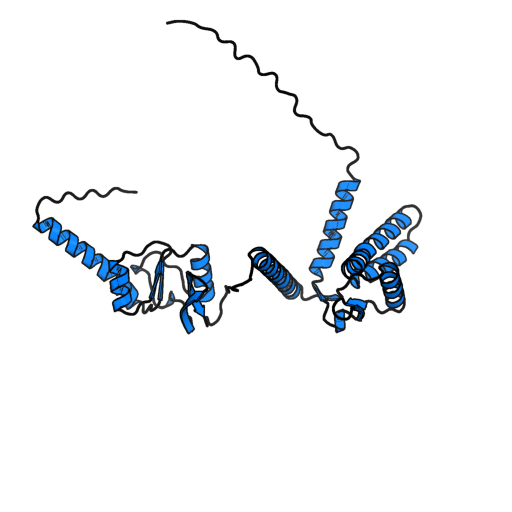 A CA 1
ATOM 788 C C . LYS A 1 103 ? -3.126 -11.281 24.179 1.00 91.06 103 LYS A C 1
ATOM 790 O O . LYS A 1 103 ? -2.984 -12.423 23.736 1.00 91.06 103 LYS A O 1
ATOM 795 N N . VAL A 1 104 ? -2.460 -10.236 23.704 1.00 85.25 104 VAL A N 1
ATOM 796 C CA . VAL A 1 104 ? -1.412 -10.328 22.684 1.00 85.25 104 VAL A CA 1
ATOM 797 C C . VAL A 1 104 ? -0.138 -9.742 23.270 1.00 85.25 104 VAL A C 1
ATOM 799 O O . VAL A 1 104 ? -0.028 -8.539 23.462 1.00 85.25 104 VAL A O 1
ATOM 802 N N . GLY A 1 105 ? 0.823 -10.613 23.584 1.00 83.19 105 GLY A N 1
ATOM 803 C CA . GLY A 1 105 ? 1.995 -10.218 24.362 1.00 83.19 105 GLY A CA 1
ATOM 804 C C . GLY A 1 105 ? 1.608 -9.925 25.811 1.00 83.19 105 GLY A C 1
ATOM 805 O O . GLY A 1 105 ? 1.035 -10.784 26.488 1.00 83.19 105 GLY A O 1
ATOM 806 N N . GLU A 1 106 ? 1.923 -8.723 26.287 1.00 81.69 106 GLU A N 1
ATOM 807 C CA . GLU A 1 106 ? 1.590 -8.285 27.647 1.00 81.69 106 GLU A CA 1
ATOM 808 C C . GLU A 1 106 ? 0.252 -7.535 27.730 1.00 81.69 106 GLU A C 1
ATOM 810 O O . GLU A 1 106 ? -0.371 -7.544 28.794 1.00 81.69 106 GLU A O 1
ATOM 815 N N . ASP A 1 107 ? -0.241 -7.010 26.605 1.00 85.75 107 ASP A N 1
ATOM 816 C CA . ASP A 1 107 ? -1.423 -6.153 26.543 1.00 85.75 107 ASP A CA 1
ATOM 817 C C . ASP A 1 107 ? -2.705 -6.912 26.169 1.00 85.75 107 ASP A C 1
ATOM 819 O O . ASP A 1 107 ? -2.701 -7.892 25.414 1.00 85.75 107 ASP A O 1
ATOM 823 N N . GLY A 1 108 ? -3.833 -6.442 26.708 1.00 88.75 108 GLY A N 1
ATOM 824 C CA . GLY A 1 108 ? -5.174 -6.854 26.298 1.00 88.75 108 GLY A CA 1
ATOM 825 C C . GLY A 1 108 ? -5.646 -6.029 25.103 1.00 88.75 108 GLY A C 1
ATOM 826 O O . GLY A 1 108 ? -5.593 -4.801 25.134 1.00 88.75 108 GLY A O 1
ATOM 827 N N . MET A 1 109 ? -6.105 -6.697 24.046 1.00 92.31 109 MET A N 1
ATOM 828 C CA . MET A 1 109 ? -6.659 -6.057 22.854 1.00 92.31 109 MET A CA 1
ATOM 829 C C . MET A 1 109 ? -8.096 -6.519 22.625 1.00 92.31 109 MET A C 1
ATOM 831 O O . MET A 1 109 ? -8.376 -7.718 22.614 1.00 92.31 109 MET A O 1
ATOM 835 N N . THR A 1 110 ? -9.000 -5.572 22.385 1.00 94.06 110 THR A N 1
ATOM 836 C CA . THR A 1 110 ? -10.388 -5.858 22.004 1.00 94.06 110 THR A CA 1
ATOM 837 C C . THR A 1 110 ? -10.493 -6.034 20.490 1.00 94.06 110 THR A C 1
ATOM 839 O O . THR A 1 110 ? -10.190 -5.121 19.725 1.00 94.06 110 THR A O 1
ATOM 842 N N . TYR A 1 111 ? -10.984 -7.189 20.054 1.00 94.25 111 TYR A N 1
ATOM 843 C CA . TYR A 1 111 ? -11.260 -7.515 18.660 1.00 94.25 111 TYR A CA 1
ATOM 844 C C . TYR A 1 111 ? -12.751 -7.388 18.385 1.00 94.25 111 TYR A C 1
ATOM 846 O O . TYR A 1 111 ? -13.562 -7.934 19.125 1.00 94.25 111 TYR A O 1
ATOM 854 N N . VAL A 1 112 ? -13.104 -6.715 17.291 1.00 94.69 112 VAL A N 1
ATOM 855 C CA . VAL A 1 112 ? -14.475 -6.629 16.773 1.00 94.69 112 VAL A CA 1
ATOM 856 C C . VAL A 1 112 ? -14.490 -7.308 15.406 1.00 94.69 112 VAL A C 1
ATOM 858 O O . VAL A 1 112 ? -13.913 -6.791 14.450 1.00 94.69 112 VAL A O 1
ATOM 861 N N . LEU A 1 113 ? -15.089 -8.496 15.323 1.00 93.75 113 LEU A N 1
ATOM 862 C CA . LEU A 1 113 ? -15.013 -9.400 14.171 1.00 93.75 113 LEU A CA 1
ATOM 863 C C . LEU A 1 113 ? -16.403 -9.691 13.584 1.00 93.75 113 LEU A C 1
ATOM 865 O O . LEU A 1 113 ? -17.424 -9.547 14.254 1.00 93.75 113 LEU A O 1
ATOM 869 N N . GLY A 1 114 ? -16.433 -10.098 12.311 1.00 91.25 114 GLY A N 1
ATOM 870 C CA . GLY A 1 114 ? -17.661 -10.498 11.609 1.00 91.25 114 GLY A CA 1
ATOM 871 C C . GLY A 1 114 ? -18.663 -9.358 11.397 1.00 91.25 114 GLY A C 1
ATOM 872 O O . GLY A 1 114 ? -19.868 -9.528 11.554 1.00 91.25 114 GLY A O 1
ATOM 873 N N . CYS A 1 115 ? -18.175 -8.163 11.060 1.00 92.25 115 CYS A N 1
ATOM 874 C CA . CYS A 1 115 ? -19.041 -7.077 10.598 1.00 92.25 115 CYS A CA 1
ATOM 875 C C . CYS A 1 115 ? -19.557 -7.394 9.182 1.00 92.25 115 CYS A C 1
ATOM 877 O O . CYS A 1 115 ? -18.775 -7.809 8.330 1.00 92.25 115 CYS A O 1
ATOM 879 N N . SER A 1 116 ? -20.849 -7.184 8.897 1.00 85.44 116 SER A N 1
ATOM 880 C CA . SER A 1 116 ? -21.467 -7.642 7.636 1.00 85.44 116 SER A CA 1
ATOM 881 C C . SER A 1 116 ? -20.957 -6.934 6.373 1.00 85.44 116 SER A C 1
ATOM 883 O O . SER A 1 116 ? -20.946 -7.533 5.302 1.00 85.44 116 SER A O 1
ATOM 885 N N . ASN A 1 117 ? -20.569 -5.658 6.468 1.00 88.00 117 ASN A N 1
ATOM 886 C CA . ASN A 1 117 ? -20.011 -4.892 5.347 1.00 88.00 117 ASN A CA 1
ATOM 887 C C . ASN A 1 117 ? -19.068 -3.786 5.856 1.00 88.00 117 ASN A C 1
ATOM 889 O O . ASN A 1 117 ? -19.446 -2.607 5.882 1.00 88.00 117 ASN A O 1
ATOM 893 N N . PRO A 1 118 ? -17.863 -4.151 6.322 1.00 89.75 118 PRO A N 1
ATOM 894 C CA . PRO A 1 118 ? -16.979 -3.208 6.977 1.00 89.75 118 PRO A CA 1
ATOM 895 C C . PRO A 1 118 ? -16.347 -2.254 5.962 1.00 89.75 118 PRO A C 1
ATOM 897 O O . PRO A 1 118 ? -15.613 -2.667 5.068 1.00 89.75 118 PRO A O 1
ATOM 900 N N . LYS A 1 119 ? -16.576 -0.946 6.132 1.00 91.38 119 LYS A N 1
ATOM 901 C CA . LYS A 1 119 ? -15.878 0.104 5.359 1.00 91.38 119 LYS A CA 1
ATOM 902 C C . LYS A 1 119 ? -14.515 0.484 5.949 1.00 91.38 119 LYS A C 1
ATOM 904 O O . LYS A 1 119 ? -13.851 1.379 5.432 1.00 91.38 119 LYS A O 1
ATOM 909 N N . ALA A 1 120 ? -14.138 -0.140 7.058 1.00 92.88 120 ALA A N 1
ATOM 910 C CA . ALA A 1 120 ? -12.839 -0.021 7.696 1.00 92.88 120 ALA A CA 1
ATOM 911 C C . ALA A 1 120 ? -12.441 -1.404 8.214 1.00 92.88 120 ALA A C 1
ATOM 913 O O . ALA A 1 120 ? -13.261 -2.092 8.821 1.00 92.88 120 ALA A O 1
ATOM 914 N N . VAL A 1 121 ? -11.199 -1.798 7.956 1.00 93.06 121 VAL A N 1
ATOM 915 C CA . VAL A 1 121 ? -10.618 -3.074 8.382 1.00 93.06 121 VAL A CA 1
ATOM 916 C C . VAL A 1 121 ? -9.261 -2.807 9.018 1.00 93.06 121 VAL A C 1
ATOM 918 O O . VAL A 1 121 ? -8.602 -1.824 8.681 1.00 93.06 121 VAL A O 1
ATOM 921 N N . THR A 1 122 ? -8.852 -3.680 9.930 1.00 92.69 122 THR A N 1
ATOM 922 C CA . THR A 1 122 ? -7.561 -3.594 10.615 1.00 92.69 122 THR A CA 1
ATOM 923 C C . THR A 1 122 ? -6.780 -4.869 10.346 1.00 92.69 122 THR A C 1
ATOM 925 O O . THR A 1 122 ? -7.307 -5.968 10.520 1.00 92.69 122 THR A O 1
ATOM 928 N N . ILE A 1 123 ? -5.523 -4.718 9.936 1.00 92.44 123 ILE A N 1
ATOM 929 C CA . ILE A 1 123 ? -4.570 -5.816 9.793 1.00 92.44 123 ILE A CA 1
ATOM 930 C C . ILE A 1 123 ? -3.595 -5.698 10.960 1.00 92.44 123 ILE A C 1
ATOM 932 O O . ILE A 1 123 ? -2.934 -4.677 11.114 1.00 92.44 123 ILE A O 1
ATOM 936 N N . LEU A 1 124 ? -3.531 -6.727 11.805 1.00 91.69 124 LEU A N 1
ATOM 937 C CA . LEU A 1 124 ? -2.569 -6.777 12.901 1.00 91.69 124 LEU A CA 1
ATOM 938 C C . LEU A 1 124 ? -1.278 -7.437 12.417 1.00 91.69 124 LEU A C 1
ATOM 940 O O . LEU A 1 124 ? -1.252 -8.644 12.165 1.00 91.69 124 LEU A O 1
ATOM 944 N N . ILE A 1 125 ? -0.210 -6.650 12.339 1.00 92.56 125 ILE A N 1
ATOM 945 C CA . ILE A 1 125 ? 1.125 -7.120 11.971 1.00 92.56 125 ILE A CA 1
ATOM 946 C C . ILE A 1 125 ? 1.888 -7.478 13.245 1.00 92.56 125 ILE A C 1
ATOM 948 O O . ILE A 1 125 ? 1.814 -6.782 14.256 1.00 92.56 125 ILE A O 1
ATOM 952 N N . ARG A 1 126 ? 2.603 -8.604 13.216 1.00 90.44 126 ARG A N 1
ATOM 953 C CA . ARG A 1 126 ? 3.465 -9.050 14.315 1.00 90.44 126 ARG A CA 1
ATOM 954 C C . ARG A 1 126 ? 4.807 -9.476 13.746 1.00 90.44 126 ARG A C 1
ATOM 956 O O . ARG A 1 126 ? 4.845 -10.210 12.764 1.00 90.44 126 ARG A O 1
ATOM 963 N N . GLY A 1 127 ? 5.885 -9.057 14.393 1.00 90.69 127 GLY A N 1
ATOM 964 C CA . GLY A 1 127 ? 7.254 -9.361 13.989 1.00 90.69 127 GLY A CA 1
ATOM 965 C C . GLY A 1 127 ? 8.154 -9.575 15.201 1.00 90.69 127 GLY A C 1
ATOM 966 O O . GLY A 1 127 ? 7.785 -9.246 16.327 1.00 90.69 127 GLY A O 1
ATOM 967 N N . GLY A 1 128 ? 9.327 -10.167 14.972 1.00 92.19 128 GLY A N 1
ATOM 968 C CA . GLY A 1 128 ? 10.322 -10.398 16.027 1.00 92.19 128 GLY A CA 1
ATOM 969 C C . GLY A 1 128 ? 11.092 -9.140 16.440 1.00 92.19 128 GLY A C 1
ATOM 970 O O . GLY A 1 128 ? 11.684 -9.114 17.514 1.00 92.19 128 GLY A O 1
ATOM 971 N N . SER A 1 129 ? 11.084 -8.106 15.599 1.00 94.19 129 SER A N 1
ATOM 972 C CA . SER A 1 129 ? 11.677 -6.794 15.856 1.00 94.19 129 SER A CA 1
ATOM 973 C C . SER A 1 129 ? 10.825 -5.699 15.217 1.00 94.19 129 SER A C 1
ATOM 975 O O . SER A 1 129 ? 10.084 -5.967 14.270 1.00 94.19 129 SER A O 1
ATOM 977 N N . GLU A 1 130 ? 10.959 -4.472 15.719 1.00 92.81 130 GLU A N 1
ATOM 978 C CA . GLU A 1 130 ? 10.267 -3.285 15.195 1.00 92.81 130 GLU A CA 1
ATOM 979 C C . GLU A 1 130 ? 10.586 -3.068 13.709 1.00 92.81 130 GLU A C 1
ATOM 981 O O . GLU A 1 130 ? 9.677 -3.008 12.895 1.00 92.81 130 GLU A O 1
ATOM 986 N N . HIS A 1 131 ? 11.862 -3.161 13.319 1.00 94.69 131 HIS A N 1
ATOM 987 C CA . HIS A 1 131 ? 12.278 -3.029 11.916 1.00 94.69 131 HIS A CA 1
ATOM 988 C C . HIS A 1 131 ? 11.598 -4.015 10.955 1.00 94.69 131 HIS A C 1
ATOM 990 O O . HIS A 1 131 ? 11.357 -3.678 9.801 1.00 94.69 131 HIS A O 1
ATOM 996 N N . VAL A 1 132 ? 11.304 -5.242 11.403 1.00 95.25 132 VAL A N 1
ATOM 997 C CA . VAL A 1 132 ? 10.582 -6.217 10.569 1.00 95.25 132 VAL A CA 1
ATOM 998 C C . VAL A 1 132 ? 9.107 -5.843 10.464 1.00 95.25 132 VAL A C 1
ATOM 1000 O O . VAL A 1 132 ? 8.515 -6.026 9.406 1.00 95.25 132 VAL A O 1
ATOM 1003 N N . VAL A 1 133 ? 8.510 -5.336 11.544 1.00 95.31 133 VAL A N 1
ATOM 1004 C CA . VAL A 1 133 ? 7.118 -4.868 11.527 1.00 95.31 133 VAL A CA 1
ATOM 1005 C C . VAL A 1 133 ? 6.974 -3.684 10.577 1.00 95.31 133 VAL A C 1
ATOM 1007 O O . VAL A 1 133 ? 6.098 -3.740 9.721 1.00 95.31 133 VAL A O 1
ATOM 1010 N N . ASP A 1 134 ? 7.868 -2.699 10.666 1.00 95.12 134 ASP A N 1
ATOM 1011 C CA . ASP A 1 134 ? 7.857 -1.506 9.812 1.00 95.12 134 ASP A CA 1
ATOM 1012 C C . ASP A 1 134 ? 7.973 -1.873 8.324 1.00 95.12 134 ASP A C 1
ATOM 1014 O O . ASP A 1 134 ? 7.248 -1.345 7.482 1.00 95.12 134 ASP A O 1
ATOM 1018 N N . GLU A 1 135 ? 8.858 -2.817 7.982 1.00 95.31 135 GLU A N 1
ATOM 1019 C CA . GLU A 1 135 ? 9.026 -3.260 6.593 1.00 95.31 135 GLU A CA 1
ATOM 1020 C C . GLU A 1 135 ? 7.801 -4.030 6.082 1.00 95.31 135 GLU A C 1
ATOM 1022 O O . GLU A 1 135 ? 7.379 -3.849 4.942 1.00 95.31 135 GLU A O 1
ATOM 1027 N N . VAL A 1 136 ? 7.187 -4.868 6.924 1.00 96.31 136 VAL A N 1
ATOM 1028 C CA . VAL A 1 136 ? 5.962 -5.592 6.553 1.00 96.31 136 VAL A CA 1
ATOM 1029 C C . VAL A 1 136 ? 4.775 -4.639 6.417 1.00 96.31 136 VAL A C 1
ATOM 1031 O O . VAL A 1 136 ? 3.968 -4.811 5.505 1.00 96.31 136 VAL A O 1
ATOM 1034 N N . GLU A 1 137 ? 4.660 -3.638 7.291 1.00 95.56 137 GLU A N 1
ATOM 1035 C CA . GLU A 1 137 ? 3.646 -2.585 7.187 1.00 95.56 137 GLU A CA 1
ATOM 1036 C C . GLU A 1 137 ? 3.781 -1.852 5.859 1.00 95.56 137 GLU A C 1
ATOM 1038 O O . GLU A 1 137 ? 2.829 -1.826 5.077 1.00 95.56 137 GLU A O 1
ATOM 1043 N N . ARG A 1 138 ? 4.988 -1.375 5.552 1.00 95.88 138 ARG A N 1
ATOM 1044 C CA . ARG A 1 138 ? 5.289 -0.706 4.290 1.00 95.88 138 ARG A CA 1
ATOM 1045 C C . ARG A 1 138 ? 4.960 -1.578 3.076 1.00 95.88 138 ARG A C 1
ATOM 1047 O O . ARG A 1 138 ? 4.294 -1.114 2.155 1.00 95.88 138 ARG A O 1
ATOM 1054 N N . ALA A 1 139 ? 5.361 -2.849 3.087 1.00 95.94 139 ALA A N 1
ATOM 1055 C CA . ALA A 1 139 ? 5.079 -3.772 1.989 1.00 95.94 139 ALA A CA 1
ATOM 1056 C C . ALA A 1 139 ? 3.569 -4.001 1.781 1.00 95.94 139 ALA A C 1
ATOM 1058 O O . ALA A 1 139 ? 3.105 -4.120 0.646 1.00 95.94 139 ALA A O 1
ATOM 1059 N N . ILE A 1 140 ? 2.784 -4.053 2.864 1.00 96.19 140 ILE A N 1
ATOM 1060 C CA . ILE A 1 140 ? 1.322 -4.167 2.788 1.00 96.19 140 ILE A CA 1
ATOM 1061 C C . ILE A 1 140 ? 0.705 -2.878 2.240 1.00 96.19 140 ILE A C 1
ATOM 1063 O O . ILE A 1 140 ? -0.197 -2.954 1.404 1.00 96.19 140 ILE A O 1
ATOM 1067 N N . GLU A 1 141 ? 1.165 -1.710 2.689 1.00 95.06 141 GLU A N 1
ATOM 1068 C CA . GLU A 1 141 ? 0.689 -0.422 2.178 1.00 95.06 141 GLU A CA 1
ATOM 1069 C C . GLU A 1 141 ? 0.943 -0.279 0.673 1.00 95.06 141 GLU A C 1
ATOM 1071 O O . GLU A 1 141 ? 0.014 0.061 -0.069 1.00 95.06 141 GLU A O 1
ATOM 1076 N N . ASP A 1 142 ? 2.152 -0.615 0.216 1.00 94.38 142 ASP A N 1
ATOM 1077 C CA . ASP A 1 142 ? 2.526 -0.593 -1.201 1.00 94.38 142 ASP A CA 1
ATOM 1078 C C . ASP A 1 142 ? 1.642 -1.558 -2.015 1.00 94.38 142 ASP A C 1
ATOM 1080 O O . ASP A 1 142 ? 1.007 -1.153 -2.995 1.00 94.38 142 ASP A O 1
ATOM 1084 N N . ALA A 1 143 ? 1.477 -2.803 -1.551 1.00 93.94 143 ALA A N 1
ATOM 1085 C CA . ALA A 1 143 ? 0.635 -3.798 -2.218 1.00 93.94 143 ALA A CA 1
ATOM 1086 C C . ALA A 1 143 ? -0.845 -3.376 -2.295 1.00 93.94 143 ALA A C 1
ATOM 1088 O O . ALA A 1 143 ? -1.510 -3.565 -3.319 1.00 93.94 143 ALA A O 1
ATOM 1089 N N . LEU A 1 144 ? -1.389 -2.778 -1.230 1.00 94.69 144 LEU A N 1
ATOM 1090 C CA . LEU A 1 144 ? -2.746 -2.225 -1.245 1.00 94.69 144 LEU A CA 1
ATOM 1091 C C . LEU A 1 144 ? -2.855 -1.057 -2.229 1.00 94.69 144 LEU A C 1
ATOM 1093 O O . LEU A 1 144 ? -3.864 -0.944 -2.932 1.00 94.69 144 LEU A O 1
ATOM 1097 N N . GLY A 1 145 ? -1.825 -0.213 -2.309 1.00 94.00 145 GLY A N 1
ATOM 1098 C CA . GLY A 1 145 ? -1.710 0.855 -3.297 1.00 94.00 145 GLY A CA 1
ATOM 1099 C C . GLY A 1 145 ? -1.818 0.331 -4.729 1.00 94.00 145 GLY A C 1
ATOM 1100 O O . GLY A 1 145 ? -2.632 0.843 -5.507 1.00 94.00 145 GLY A O 1
ATOM 1101 N N . ASP A 1 146 ? -1.088 -0.737 -5.047 1.00 94.12 146 ASP A N 1
ATOM 1102 C CA . ASP A 1 146 ? -1.103 -1.376 -6.366 1.00 94.12 146 ASP A CA 1
ATOM 1103 C C . ASP A 1 146 ? -2.460 -1.993 -6.710 1.00 94.12 146 ASP A C 1
ATOM 1105 O O . ASP A 1 146 ? -2.974 -1.812 -7.823 1.00 94.12 146 ASP A O 1
ATOM 1109 N N . VAL A 1 147 ? -3.099 -2.664 -5.747 1.00 94.06 147 VAL A N 1
ATOM 1110 C CA . VAL A 1 147 ? -4.452 -3.210 -5.923 1.00 94.06 147 VAL A CA 1
ATOM 1111 C C . VAL A 1 147 ? -5.454 -2.083 -6.170 1.00 94.06 147 VAL A C 1
ATOM 1113 O O . VAL A 1 147 ? -6.264 -2.158 -7.095 1.00 94.06 147 VAL A O 1
ATOM 1116 N N . VAL A 1 148 ? -5.389 -0.999 -5.394 1.00 93.94 148 VAL A N 1
ATOM 1117 C CA . VAL A 1 148 ? -6.275 0.161 -5.559 1.00 93.94 148 VAL A CA 1
ATOM 1118 C C . VAL A 1 148 ? -6.058 0.842 -6.909 1.00 93.94 148 VAL A C 1
ATOM 1120 O O . VAL A 1 148 ? -7.036 1.222 -7.559 1.00 93.94 148 VAL A O 1
ATOM 1123 N N . ALA A 1 149 ? -4.808 1.012 -7.344 1.00 93.94 149 ALA A N 1
ATOM 1124 C CA . ALA A 1 149 ? -4.484 1.595 -8.642 1.00 93.94 149 ALA A CA 1
ATOM 1125 C C . ALA A 1 149 ? -5.018 0.721 -9.786 1.00 93.94 149 ALA A C 1
ATOM 1127 O O . ALA A 1 149 ? -5.693 1.225 -10.685 1.00 93.94 149 ALA A O 1
ATOM 1128 N N . THR A 1 150 ? -4.799 -0.592 -9.699 1.00 93.88 150 THR A N 1
ATOM 1129 C CA . THR A 1 150 ? -5.292 -1.572 -10.673 1.00 93.88 150 THR A CA 1
ATOM 1130 C C . THR A 1 150 ? -6.815 -1.581 -10.753 1.00 93.88 150 THR A C 1
ATOM 1132 O O . THR A 1 150 ? -7.364 -1.541 -11.850 1.00 93.88 150 THR A O 1
ATOM 1135 N N . LEU A 1 151 ? -7.521 -1.572 -9.618 1.00 93.88 151 LEU A N 1
ATOM 1136 C CA . LEU A 1 151 ? -8.988 -1.562 -9.594 1.00 93.88 151 LEU A CA 1
ATOM 1137 C C . LEU A 1 151 ? -9.581 -0.269 -10.168 1.00 93.88 151 LEU A C 1
ATOM 1139 O O . LEU A 1 151 ? -10.620 -0.311 -10.824 1.00 93.88 151 LEU A O 1
ATOM 1143 N N . LYS A 1 152 ? -8.934 0.880 -9.939 1.00 93.00 152 LYS A N 1
ATOM 1144 C CA . LYS A 1 152 ? -9.397 2.176 -10.461 1.00 93.00 152 LYS A CA 1
ATOM 1145 C C . LYS A 1 152 ? -9.207 2.297 -11.968 1.00 93.00 152 LYS A C 1
ATOM 1147 O O . LYS A 1 152 ? -10.123 2.740 -12.657 1.00 93.00 152 LYS A O 1
ATOM 1152 N N . ASP A 1 153 ? -8.042 1.899 -12.469 1.00 92.31 153 ASP A N 1
ATOM 1153 C CA . ASP A 1 153 ? -7.668 2.139 -13.864 1.00 92.31 153 ASP A CA 1
ATOM 1154 C C . ASP A 1 153 ? -7.982 0.935 -14.768 1.00 92.31 153 ASP A C 1
ATOM 1156 O O . ASP A 1 153 ? -8.051 1.084 -15.989 1.00 92.31 153 ASP A O 1
ATOM 1160 N N . SER A 1 154 ? -8.199 -0.251 -14.180 1.00 93.69 154 SER A N 1
ATOM 1161 C CA . SER A 1 154 ? -8.490 -1.526 -14.860 1.00 93.69 154 SER A CA 1
ATOM 1162 C C . SER A 1 154 ? -7.480 -1.886 -15.957 1.00 93.69 154 SER A C 1
ATOM 1164 O O . SER A 1 154 ? -7.822 -2.519 -16.957 1.00 93.69 154 SER A O 1
ATOM 1166 N N . LYS A 1 155 ? -6.226 -1.450 -15.793 1.00 93.88 155 LYS A N 1
ATOM 1167 C CA . LYS A 1 155 ? -5.135 -1.663 -16.746 1.00 93.88 155 LYS A CA 1
ATOM 1168 C C . LYS A 1 155 ? -3.864 -2.064 -16.018 1.00 93.88 155 LYS A C 1
ATOM 1170 O O . LYS A 1 155 ? -3.423 -1.379 -15.097 1.00 93.88 155 LYS A O 1
ATOM 1175 N N . ILE A 1 156 ? -3.262 -3.135 -16.509 1.00 95.88 156 ILE A N 1
ATOM 1176 C CA . ILE A 1 156 ? -2.004 -3.695 -16.026 1.00 95.88 156 ILE A CA 1
ATOM 1177 C C . ILE A 1 156 ? -1.027 -3.835 -17.188 1.00 95.88 156 ILE A C 1
ATOM 1179 O O . ILE A 1 156 ? -1.433 -3.830 -18.355 1.00 95.88 156 ILE A O 1
ATOM 1183 N N . VAL A 1 157 ? 0.250 -3.948 -16.856 1.00 96.62 157 VAL A N 1
ATOM 1184 C CA . VAL A 1 157 ? 1.347 -4.188 -17.793 1.00 96.62 157 VAL A CA 1
ATOM 1185 C C . VAL A 1 157 ? 2.293 -5.248 -17.231 1.00 96.62 157 VAL A C 1
ATOM 1187 O O . VAL A 1 157 ? 2.265 -5.533 -16.034 1.00 96.62 157 VAL A O 1
ATOM 119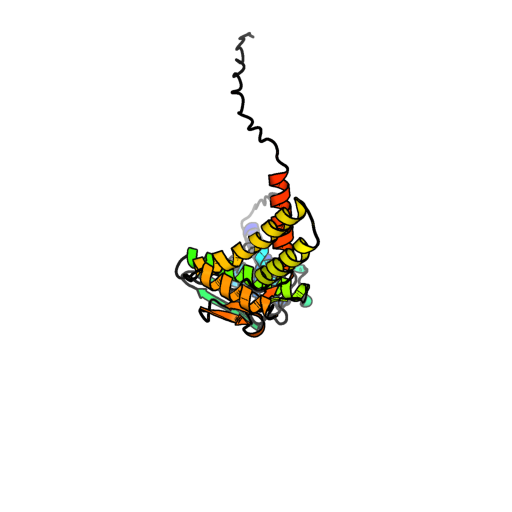0 N N . ALA A 1 158 ? 3.108 -5.832 -18.107 1.00 96.81 158 ALA A N 1
ATOM 1191 C CA . ALA A 1 158 ? 4.165 -6.765 -17.738 1.00 96.81 158 ALA A CA 1
ATOM 1192 C C . ALA A 1 158 ? 5.212 -6.077 -16.842 1.00 96.81 158 ALA A C 1
ATOM 1194 O O . ALA A 1 158 ? 5.663 -4.973 -17.152 1.00 96.81 158 ALA A O 1
ATOM 1195 N N . GLY A 1 159 ? 5.580 -6.716 -15.732 1.00 95.50 159 GLY A N 1
ATOM 1196 C CA . GLY A 1 159 ? 6.614 -6.224 -14.823 1.00 95.50 159 GLY A CA 1
ATOM 1197 C C . GLY A 1 159 ? 8.010 -6.750 -15.163 1.00 95.50 159 GLY A C 1
ATOM 1198 O O . GLY A 1 159 ? 8.262 -7.259 -16.257 1.00 95.50 159 GLY A O 1
ATOM 1199 N N . GLY A 1 160 ? 8.938 -6.635 -14.209 1.00 94.50 160 GLY A N 1
ATOM 1200 C CA . GLY A 1 160 ? 10.286 -7.212 -14.334 1.00 94.50 160 GLY A CA 1
ATOM 1201 C C . GLY A 1 160 ? 11.164 -6.543 -15.399 1.00 94.50 160 GLY A C 1
ATOM 1202 O O . GLY A 1 160 ? 12.027 -7.191 -15.982 1.00 94.50 160 GLY A O 1
ATOM 1203 N N . GLY A 1 161 ? 10.931 -5.264 -15.704 1.00 95.56 161 GLY A N 1
ATOM 1204 C CA . GLY A 1 161 ? 11.695 -4.531 -16.719 1.00 95.56 161 GLY A CA 1
ATOM 1205 C C . GLY A 1 161 ? 11.214 -4.723 -18.163 1.00 95.56 161 GLY A C 1
ATOM 1206 O O . GLY A 1 161 ? 11.779 -4.107 -19.066 1.00 95.56 161 GLY A O 1
ATOM 1207 N N . ALA A 1 162 ? 10.175 -5.536 -18.401 1.00 97.00 162 ALA A N 1
ATOM 1208 C CA . ALA A 1 162 ? 9.632 -5.798 -19.738 1.00 97.00 162 ALA A CA 1
ATOM 1209 C C . ALA A 1 162 ? 9.184 -4.506 -20.446 1.00 97.00 162 ALA A C 1
ATOM 1211 O O . ALA A 1 162 ? 9.558 -4.220 -21.586 1.00 97.00 162 ALA A O 1
ATOM 1212 N N . VAL A 1 163 ? 8.410 -3.674 -19.741 1.00 97.12 163 VAL A N 1
ATOM 1213 C CA . VAL A 1 163 ? 7.905 -2.400 -20.272 1.00 97.12 163 VAL A CA 1
ATOM 1214 C C . VAL A 1 163 ? 9.052 -1.456 -20.615 1.00 97.12 163 VAL A C 1
ATOM 1216 O O . VAL A 1 163 ? 9.021 -0.812 -21.660 1.00 97.12 163 VAL A O 1
ATOM 1219 N N . GLU A 1 164 ? 10.071 -1.377 -19.766 1.00 97.19 164 GLU A N 1
ATOM 1220 C CA . GLU A 1 164 ? 11.230 -0.512 -19.961 1.00 97.19 164 GLU A CA 1
ATOM 1221 C C . GLU A 1 164 ? 12.048 -0.904 -21.201 1.00 97.19 164 GLU A C 1
ATOM 1223 O O . GLU A 1 164 ? 12.412 -0.029 -21.993 1.00 97.19 164 GLU A O 1
ATOM 1228 N N . ILE A 1 165 ? 12.277 -2.202 -21.423 1.00 97.31 165 ILE A N 1
ATOM 1229 C CA . ILE A 1 165 ? 12.967 -2.700 -22.623 1.00 97.31 165 ILE A CA 1
ATOM 1230 C C . ILE A 1 165 ? 12.137 -2.432 -23.881 1.00 97.31 165 ILE A C 1
ATOM 1232 O O . ILE A 1 165 ? 12.663 -1.927 -24.879 1.00 97.31 165 ILE A O 1
ATOM 1236 N N . GLU A 1 166 ? 10.829 -2.691 -23.834 1.00 97.50 166 GLU A N 1
ATOM 1237 C CA . GLU A 1 166 ? 9.938 -2.432 -24.967 1.00 97.50 166 GLU A CA 1
ATOM 1238 C C . GLU A 1 166 ? 9.867 -0.935 -25.313 1.00 97.50 166 GLU A C 1
ATOM 1240 O O . GLU A 1 166 ? 9.879 -0.558 -26.491 1.00 97.50 166 GLU A O 1
ATOM 1245 N N . LEU A 1 167 ? 9.831 -0.059 -24.303 1.00 96.75 167 LEU A N 1
ATOM 1246 C CA . LEU A 1 167 ? 9.888 1.390 -24.494 1.00 96.75 167 LEU A CA 1
ATOM 1247 C C . LEU A 1 167 ? 11.224 1.815 -25.106 1.00 96.75 167 LEU A C 1
ATOM 1249 O O . LEU A 1 167 ? 11.223 2.582 -26.071 1.00 96.75 167 LEU A O 1
ATOM 1253 N N . SER A 1 168 ? 12.344 1.289 -24.606 1.00 97.19 168 SER A N 1
ATOM 1254 C CA . SER A 1 168 ? 13.675 1.568 -25.152 1.00 97.19 168 SER A CA 1
ATOM 1255 C C . SER A 1 168 ? 13.761 1.214 -26.640 1.00 97.19 168 SER A C 1
ATOM 1257 O O . SER A 1 168 ? 14.152 2.048 -27.464 1.00 97.19 168 SER A O 1
ATOM 1259 N N . LYS A 1 169 ? 13.294 0.017 -27.020 1.00 96.88 169 LYS A N 1
ATOM 1260 C CA . LYS A 1 169 ? 13.249 -0.438 -28.416 1.00 96.88 169 LYS A CA 1
ATOM 1261 C C . LYS A 1 169 ? 12.453 0.524 -29.302 1.00 96.88 169 LYS A C 1
ATOM 1263 O O . LYS A 1 169 ? 12.968 1.007 -30.314 1.00 96.88 169 LYS A O 1
ATOM 1268 N N . ARG A 1 170 ? 11.219 0.855 -28.911 1.00 97.19 170 ARG A N 1
ATOM 1269 C CA . ARG A 1 170 ? 10.340 1.741 -29.696 1.00 97.19 170 ARG A CA 1
ATOM 1270 C C . ARG A 1 170 ? 10.874 3.165 -29.797 1.00 97.19 170 ARG A C 1
ATOM 1272 O O . ARG A 1 170 ? 10.750 3.792 -30.848 1.00 97.19 170 ARG A O 1
ATOM 1279 N N . LEU A 1 171 ? 11.491 3.682 -28.736 1.00 97.19 171 LEU A N 1
ATOM 1280 C CA . LEU A 1 171 ? 12.124 5.000 -28.752 1.00 97.19 171 LEU A CA 1
ATOM 1281 C C . LEU A 1 171 ? 13.335 5.026 -29.692 1.00 97.19 171 LEU A C 1
ATOM 1283 O O . LEU A 1 171 ? 13.494 5.985 -30.444 1.00 97.19 171 LEU A O 1
ATOM 1287 N N . ARG A 1 172 ? 14.142 3.958 -29.731 1.00 96.12 172 ARG A N 1
ATOM 1288 C CA . ARG A 1 172 ? 15.243 3.820 -30.701 1.00 96.12 172 ARG A CA 1
ATOM 1289 C C . ARG A 1 172 ? 14.740 3.726 -32.139 1.00 96.12 172 ARG A C 1
ATOM 1291 O O . ARG A 1 172 ? 15.360 4.283 -33.042 1.00 96.12 172 ARG A O 1
ATOM 1298 N N . GLU A 1 173 ? 13.615 3.057 -32.376 1.00 96.06 173 GLU A N 1
ATOM 1299 C CA . GLU A 1 173 ? 12.963 3.055 -33.690 1.00 96.06 173 GLU A CA 1
ATOM 1300 C C . GLU A 1 173 ? 12.468 4.452 -34.077 1.00 96.06 173 GLU A C 1
ATOM 1302 O O . GLU A 1 173 ? 12.752 4.917 -35.182 1.00 96.06 173 GLU A O 1
ATOM 1307 N N . TYR A 1 174 ? 11.813 5.158 -33.154 1.00 97.00 174 TYR A N 1
ATOM 1308 C CA . TYR A 1 174 ? 11.385 6.542 -33.346 1.00 97.00 174 TYR A CA 1
ATOM 1309 C C . TYR A 1 174 ? 12.568 7.482 -33.625 1.00 97.00 174 TYR A C 1
ATOM 1311 O O . TYR A 1 174 ? 12.485 8.324 -34.522 1.00 97.00 174 TYR A O 1
ATOM 1319 N N . ALA A 1 175 ? 13.705 7.295 -32.951 1.00 96.69 175 ALA A N 1
ATOM 1320 C CA . ALA A 1 175 ? 14.908 8.098 -33.154 1.00 96.69 175 ALA A CA 1
ATOM 1321 C C . ALA A 1 175 ? 15.438 8.027 -34.597 1.00 96.69 175 ALA A C 1
ATOM 1323 O O . ALA A 1 175 ? 15.977 9.013 -35.100 1.00 96.69 175 ALA A O 1
ATOM 1324 N N . LYS A 1 176 ? 15.230 6.905 -35.306 1.00 95.38 176 LYS A N 1
ATOM 1325 C CA . LYS A 1 176 ? 15.609 6.764 -36.728 1.00 95.38 176 LYS A CA 1
ATOM 1326 C C . LYS A 1 176 ? 14.840 7.713 -37.652 1.00 95.38 176 LYS A C 1
ATOM 1328 O O . LYS A 1 176 ? 15.324 8.000 -38.743 1.00 95.38 176 LYS A O 1
ATOM 1333 N N . SER A 1 177 ? 13.662 8.183 -37.236 1.00 96.56 177 SER A N 1
ATOM 1334 C CA . SER A 1 177 ? 12.874 9.178 -37.977 1.00 96.56 177 SER A CA 1
ATOM 1335 C C . SER A 1 177 ? 13.377 10.614 -37.790 1.00 96.56 177 SER A C 1
ATOM 1337 O O . SER A 1 177 ? 13.018 11.500 -38.564 1.00 96.56 177 SER A O 1
ATOM 1339 N N . LEU A 1 178 ? 14.229 10.841 -36.786 1.00 95.94 178 LEU A N 1
ATOM 1340 C CA . LEU A 1 178 ? 14.783 12.144 -36.439 1.00 95.94 178 LEU A CA 1
ATOM 1341 C C . LEU A 1 178 ? 16.187 12.324 -37.027 1.00 95.94 178 LEU A C 1
ATOM 1343 O O . LEU A 1 178 ? 16.869 11.371 -37.410 1.00 95.94 178 LEU A O 1
ATOM 1347 N N . SER A 1 179 ? 16.649 13.573 -37.077 1.00 93.75 179 SER A N 1
ATOM 1348 C CA . SER A 1 179 ? 17.980 13.912 -37.586 1.00 93.75 179 SER A CA 1
ATOM 1349 C C . SER A 1 179 ? 18.720 14.873 -36.655 1.00 93.75 179 SER A C 1
ATOM 1351 O O . SER A 1 179 ? 18.124 15.569 -35.835 1.00 93.75 179 SER A O 1
ATOM 1353 N N . GLY A 1 180 ? 20.049 14.896 -36.758 1.00 94.38 180 GLY A N 1
ATOM 1354 C CA . GLY A 1 180 ? 20.890 15.789 -35.964 1.00 94.38 180 GLY A CA 1
ATOM 1355 C C . GLY A 1 180 ? 20.868 15.482 -34.461 1.00 94.38 180 GLY A C 1
ATOM 1356 O O . GLY A 1 180 ? 20.952 14.328 -34.050 1.00 94.38 180 GLY A O 1
ATOM 1357 N N . ARG A 1 181 ? 20.808 16.535 -33.636 1.00 94.75 181 ARG A N 1
ATOM 1358 C CA . ARG A 1 181 ? 20.957 16.444 -32.170 1.00 94.75 181 ARG A CA 1
ATOM 1359 C C . ARG A 1 181 ? 19.761 15.796 -31.474 1.00 94.75 181 ARG A C 1
ATOM 1361 O O . ARG A 1 181 ? 19.947 15.132 -30.461 1.00 94.75 181 ARG A O 1
ATOM 1368 N N . GLU A 1 182 ? 18.559 15.968 -32.017 1.00 94.31 182 GLU A N 1
ATOM 1369 C CA . GLU A 1 182 ? 17.334 15.403 -31.437 1.00 94.31 182 GLU A CA 1
ATOM 1370 C C . GLU A 1 182 ? 17.369 13.877 -31.443 1.00 94.31 182 GLU A C 1
ATOM 1372 O O . GLU A 1 182 ? 17.007 13.249 -30.453 1.00 94.31 182 GLU A O 1
ATOM 1377 N N . ARG A 1 183 ? 17.891 13.280 -32.522 1.00 96.19 183 ARG A N 1
ATOM 1378 C CA . ARG A 1 183 ? 18.091 11.832 -32.606 1.00 96.19 183 ARG A CA 1
ATOM 1379 C C . ARG A 1 183 ? 18.958 11.311 -31.458 1.00 96.19 183 ARG A C 1
ATOM 1381 O O . ARG A 1 183 ? 18.564 10.354 -30.803 1.00 96.19 183 ARG A O 1
ATOM 1388 N N . LEU A 1 184 ? 20.098 11.957 -31.208 1.00 95.44 184 LEU A N 1
ATOM 1389 C CA . LEU A 1 184 ? 21.019 11.562 -30.136 1.00 95.44 184 LEU A CA 1
ATOM 1390 C C . LEU A 1 184 ? 20.344 11.664 -28.762 1.00 95.44 184 LEU A C 1
ATOM 1392 O O . LEU A 1 184 ? 20.463 10.756 -27.950 1.00 95.44 184 LEU A O 1
ATOM 1396 N N . ALA A 1 185 ? 19.578 12.733 -28.522 1.00 95.31 185 ALA A N 1
ATOM 1397 C CA . ALA A 1 185 ? 18.850 12.903 -27.266 1.00 95.31 185 ALA A CA 1
ATOM 1398 C C . ALA A 1 185 ? 17.808 11.794 -27.034 1.00 95.31 185 ALA A C 1
ATOM 1400 O O . ALA A 1 185 ? 17.682 11.294 -25.918 1.00 95.31 185 ALA A O 1
ATOM 1401 N N . VAL A 1 186 ? 17.081 11.383 -28.078 1.00 96.69 186 VAL A N 1
ATOM 1402 C CA . VAL A 1 186 ? 16.106 10.284 -27.980 1.00 96.69 186 VAL A CA 1
ATOM 1403 C C . VAL A 1 186 ? 16.797 8.930 -27.791 1.00 96.69 186 VAL A C 1
ATOM 1405 O O . VAL A 1 186 ? 16.301 8.112 -27.022 1.00 96.69 186 VAL A O 1
ATOM 1408 N N . GLU A 1 187 ? 17.935 8.684 -28.446 1.00 96.12 187 GLU A N 1
ATOM 1409 C CA . GLU A 1 187 ? 18.724 7.454 -28.257 1.00 96.12 187 GLU A CA 1
ATOM 1410 C C . GLU A 1 187 ? 19.250 7.328 -26.813 1.00 96.12 187 GLU A C 1
ATOM 1412 O O . GLU A 1 187 ? 19.164 6.249 -26.218 1.00 96.12 187 GLU A O 1
ATOM 1417 N N . GLU A 1 188 ? 19.714 8.428 -26.213 1.00 95.88 188 GLU A N 1
ATOM 1418 C CA . GLU A 1 188 ? 20.119 8.462 -24.800 1.00 95.88 188 GLU A CA 1
ATOM 1419 C C . GLU A 1 188 ? 18.926 8.280 -23.856 1.00 95.88 188 GLU A C 1
ATOM 1421 O O . GLU A 1 188 ? 18.984 7.479 -22.924 1.00 95.88 188 GLU A O 1
ATOM 1426 N N . PHE A 1 189 ? 17.798 8.946 -24.131 1.00 96.38 189 PHE A N 1
ATOM 1427 C CA . PHE A 1 189 ? 16.576 8.770 -23.342 1.00 96.38 189 PHE A CA 1
ATOM 1428 C C . PHE A 1 189 ? 16.066 7.323 -23.385 1.00 96.38 189 PHE A C 1
ATOM 1430 O O . PHE A 1 189 ? 15.663 6.780 -22.362 1.00 96.38 189 PHE A O 1
ATOM 1437 N N . ALA A 1 190 ? 16.137 6.666 -24.545 1.00 96.62 190 ALA A N 1
ATOM 1438 C CA . ALA A 1 190 ? 15.817 5.249 -24.675 1.00 96.62 190 ALA A CA 1
ATOM 1439 C C . ALA A 1 190 ? 16.756 4.367 -23.840 1.00 96.62 190 ALA A C 1
ATOM 1441 O O . ALA A 1 190 ? 16.316 3.404 -23.215 1.00 96.62 190 ALA A O 1
ATOM 1442 N N . SER A 1 191 ? 18.048 4.689 -23.817 1.00 95.62 191 SER A N 1
ATOM 1443 C CA . SER A 1 191 ? 19.050 3.924 -23.066 1.00 95.62 191 SER A CA 1
ATOM 1444 C C . SER A 1 191 ? 18.879 4.090 -21.551 1.00 95.62 191 SER A C 1
ATOM 1446 O O . SER A 1 191 ? 19.112 3.144 -20.806 1.00 95.62 191 SER A O 1
ATOM 1448 N N . ALA A 1 192 ? 18.366 5.234 -21.089 1.00 96.69 192 ALA A N 1
ATOM 1449 C CA . ALA A 1 192 ? 18.053 5.455 -19.677 1.00 96.69 192 ALA A CA 1
ATOM 1450 C C . ALA A 1 192 ? 16.994 4.481 -19.121 1.00 96.69 192 ALA A C 1
ATOM 1452 O O . ALA A 1 192 ? 17.048 4.141 -17.942 1.00 96.69 192 ALA A O 1
ATOM 1453 N N . PHE A 1 193 ? 16.063 3.985 -19.947 1.00 96.31 193 PHE A N 1
ATOM 1454 C CA . PHE A 1 193 ? 15.081 2.982 -19.505 1.00 96.31 193 PHE A CA 1
ATOM 1455 C C . PHE A 1 193 ? 15.723 1.643 -19.139 1.00 96.31 193 PHE A C 1
ATOM 1457 O O . PHE A 1 193 ? 15.254 0.970 -18.225 1.00 96.31 193 PHE A O 1
ATOM 1464 N N . GLU A 1 194 ? 16.815 1.270 -19.806 1.00 95.38 194 GLU A N 1
ATOM 1465 C CA . GLU A 1 194 ? 17.514 0.005 -19.561 1.00 95.38 194 GLU A CA 1
ATOM 1466 C C . GLU A 1 194 ? 18.198 -0.023 -18.187 1.00 95.38 194 GLU A C 1
ATOM 1468 O O . GLU A 1 194 ? 18.528 -1.096 -17.685 1.00 95.38 194 GLU A O 1
ATOM 1473 N N . PHE A 1 195 ? 18.350 1.133 -17.531 1.00 95.44 195 PHE A N 1
ATOM 1474 C CA . PHE A 1 195 ? 18.865 1.218 -16.167 1.00 95.44 195 PHE A CA 1
ATOM 1475 C C . PHE A 1 195 ? 18.040 0.376 -15.184 1.00 95.44 195 PHE A C 1
ATOM 1477 O O . PHE A 1 195 ? 18.609 -0.322 -14.355 1.00 95.44 195 PHE A O 1
ATOM 1484 N N . ILE A 1 196 ? 16.710 0.369 -15.311 1.00 95.50 196 ILE A N 1
ATOM 1485 C CA . ILE A 1 196 ? 15.816 -0.362 -14.399 1.00 95.50 196 ILE A CA 1
ATOM 1486 C C . ILE A 1 196 ? 16.068 -1.883 -14.431 1.00 95.50 196 ILE A C 1
ATOM 1488 O O . ILE A 1 196 ? 16.368 -2.442 -13.374 1.00 95.50 196 ILE A O 1
ATOM 1492 N N . PRO A 1 197 ? 15.995 -2.579 -15.586 1.00 94.88 197 PRO A N 1
ATOM 1493 C CA . PRO A 1 197 ? 16.305 -4.008 -15.645 1.00 94.88 197 PRO A CA 1
ATOM 1494 C C . PRO A 1 197 ? 17.771 -4.316 -15.308 1.00 94.88 197 PRO A C 1
ATOM 1496 O O . PRO A 1 197 ? 18.038 -5.357 -14.715 1.00 94.88 197 PRO A O 1
ATOM 1499 N N . THR A 1 198 ? 18.709 -3.408 -15.607 1.00 95.06 198 THR A N 1
ATOM 1500 C CA . THR A 1 198 ? 20.123 -3.551 -15.204 1.00 95.06 198 THR A CA 1
ATOM 1501 C C . THR A 1 198 ? 20.252 -3.600 -13.686 1.00 95.06 198 THR A C 1
ATOM 1503 O O . THR A 1 198 ? 20.801 -4.551 -13.140 1.00 95.06 198 THR A O 1
ATOM 1506 N N . THR A 1 199 ? 19.691 -2.610 -12.990 1.00 95.88 199 THR A N 1
ATOM 1507 C CA . THR A 1 199 ? 19.726 -2.541 -11.526 1.00 95.88 199 THR A CA 1
ATOM 1508 C C . THR A 1 199 ? 18.974 -3.710 -10.889 1.00 95.88 199 THR A C 1
ATOM 1510 O O . THR A 1 199 ? 19.384 -4.211 -9.844 1.00 95.88 199 THR A O 1
ATOM 1513 N N . LEU A 1 200 ? 17.894 -4.186 -11.516 1.00 94.25 200 LEU A N 1
ATOM 1514 C CA . LEU A 1 200 ? 17.184 -5.380 -11.060 1.00 94.25 200 LEU A CA 1
ATOM 1515 C C . LEU A 1 200 ? 18.079 -6.629 -11.129 1.00 94.25 200 LEU A C 1
ATOM 1517 O O . LEU A 1 200 ? 18.134 -7.386 -10.162 1.00 94.25 200 LEU A O 1
ATOM 1521 N N . ALA A 1 201 ? 18.812 -6.810 -12.232 1.00 94.56 201 ALA A N 1
ATOM 1522 C CA . ALA A 1 201 ? 19.765 -7.904 -12.407 1.00 94.56 201 ALA A CA 1
ATOM 1523 C C . ALA A 1 201 ? 20.930 -7.822 -11.404 1.00 94.56 201 ALA A C 1
ATOM 1525 O O . ALA A 1 201 ? 21.257 -8.822 -10.766 1.00 94.56 201 ALA A O 1
ATOM 1526 N N . GLU A 1 202 ? 21.500 -6.628 -11.201 1.00 94.62 202 GLU A N 1
ATOM 1527 C CA . GLU A 1 202 ? 22.572 -6.391 -10.222 1.00 94.62 202 GLU A CA 1
ATOM 1528 C C . GLU A 1 202 ? 22.135 -6.761 -8.802 1.00 94.62 202 GLU A C 1
ATOM 1530 O O . GLU A 1 202 ? 22.825 -7.509 -8.108 1.00 94.62 202 GLU A O 1
ATOM 1535 N N . ASN A 1 203 ? 20.955 -6.293 -8.382 1.00 93.31 203 ASN A N 1
ATOM 1536 C CA . ASN A 1 203 ? 20.403 -6.588 -7.058 1.00 93.31 203 ASN A CA 1
ATOM 1537 C C . ASN A 1 203 ? 20.073 -8.077 -6.873 1.00 93.31 203 ASN A C 1
ATOM 1539 O O . ASN A 1 203 ? 20.074 -8.572 -5.746 1.00 93.31 203 ASN A O 1
ATOM 1543 N N . ALA A 1 204 ? 19.807 -8.789 -7.968 1.00 92.19 204 ALA A N 1
ATOM 1544 C CA . ALA A 1 204 ? 19.579 -10.228 -7.977 1.00 92.19 204 ALA A CA 1
ATOM 1545 C C . ALA A 1 204 ? 20.875 -11.058 -8.049 1.00 92.19 204 ALA A C 1
ATOM 1547 O O . ALA A 1 204 ? 20.814 -12.285 -7.977 1.00 92.19 204 ALA A O 1
ATOM 1548 N N . GLY A 1 205 ? 22.041 -10.417 -8.190 1.00 93.19 205 GLY A N 1
ATOM 1549 C CA . GLY A 1 205 ? 23.333 -11.092 -8.338 1.00 93.19 205 GLY A CA 1
ATOM 1550 C C . GLY A 1 205 ? 23.547 -11.749 -9.706 1.00 93.19 205 GLY A C 1
ATOM 1551 O O . GLY A 1 205 ? 24.362 -12.665 -9.817 1.00 93.19 205 GLY A O 1
ATOM 1552 N N . MET A 1 206 ? 22.814 -11.314 -10.732 1.00 93.88 206 MET A N 1
ATOM 1553 C CA . MET A 1 206 ? 22.956 -11.776 -12.116 1.00 93.88 206 MET A CA 1
ATOM 1554 C C . MET A 1 206 ? 23.935 -10.888 -12.892 1.00 93.88 206 MET A C 1
ATOM 1556 O O . MET A 1 206 ? 24.197 -9.757 -12.485 1.00 93.88 206 MET A O 1
ATOM 1560 N N . ASP A 1 207 ? 24.453 -11.378 -14.024 1.00 94.88 207 ASP A N 1
ATOM 1561 C CA . ASP A 1 207 ? 25.248 -10.543 -14.931 1.00 94.88 207 ASP A CA 1
ATOM 1562 C C . ASP A 1 207 ? 24.318 -9.589 -15.709 1.00 94.88 207 ASP A C 1
ATOM 1564 O O . ASP A 1 207 ? 23.491 -10.050 -16.507 1.00 94.88 207 ASP A O 1
ATOM 1568 N N . PRO A 1 208 ? 24.419 -8.262 -15.508 1.00 94.81 208 PRO A N 1
ATOM 1569 C CA . PRO A 1 208 ? 23.504 -7.322 -16.145 1.00 94.81 208 PRO A CA 1
ATOM 1570 C C . PRO A 1 208 ? 23.668 -7.260 -17.666 1.00 94.81 208 PRO A C 1
ATOM 1572 O O . PRO A 1 208 ? 22.708 -6.949 -18.371 1.00 94.81 208 PRO A O 1
ATOM 1575 N N . ILE A 1 209 ? 24.863 -7.552 -18.191 1.00 94.88 209 ILE A N 1
ATOM 1576 C CA . ILE A 1 209 ? 25.137 -7.531 -19.632 1.00 94.88 209 ILE A CA 1
ATOM 1577 C C . ILE A 1 209 ? 24.420 -8.697 -20.306 1.00 94.88 209 ILE A C 1
ATOM 1579 O O . ILE A 1 209 ? 23.771 -8.494 -21.339 1.00 94.88 209 ILE A O 1
ATOM 1583 N N . ASP A 1 210 ? 24.505 -9.888 -19.715 1.00 94.69 210 ASP A N 1
ATOM 1584 C CA . ASP A 1 210 ? 23.839 -11.083 -20.233 1.00 94.69 210 ASP A CA 1
ATOM 1585 C C . ASP A 1 210 ? 22.316 -10.898 -20.206 1.00 94.69 210 ASP A C 1
ATOM 1587 O O . ASP A 1 210 ? 21.660 -11.053 -21.240 1.00 94.69 210 ASP A O 1
ATOM 1591 N N . VAL A 1 211 ? 21.770 -10.440 -19.071 1.00 94.81 211 VAL A N 1
ATOM 1592 C CA . VAL A 1 211 ? 20.327 -10.188 -18.904 1.00 94.81 211 VAL A CA 1
ATOM 1593 C C . VAL A 1 211 ? 19.815 -9.153 -19.908 1.00 94.81 211 VAL A C 1
ATOM 1595 O O . VAL A 1 211 ? 18.818 -9.391 -20.591 1.00 94.81 211 VAL A O 1
ATOM 1598 N N . LEU A 1 212 ? 20.492 -8.009 -20.054 1.00 95.19 212 LEU A N 1
ATOM 1599 C CA . LEU A 1 212 ? 20.083 -6.989 -21.025 1.00 95.19 212 LEU A CA 1
ATOM 1600 C C . LEU A 1 212 ? 20.151 -7.491 -22.470 1.00 95.19 212 LEU A C 1
ATOM 1602 O O . LEU A 1 212 ? 19.300 -7.139 -23.291 1.00 95.19 212 LEU A O 1
ATOM 1606 N N . THR A 1 213 ? 21.181 -8.268 -22.805 1.00 95.88 213 THR A N 1
ATOM 1607 C CA . THR A 1 213 ? 21.371 -8.788 -24.163 1.00 95.88 213 THR A CA 1
ATOM 1608 C C . THR A 1 213 ? 20.272 -9.782 -24.517 1.00 95.88 213 THR A C 1
ATOM 1610 O O . THR A 1 213 ? 19.694 -9.693 -25.604 1.00 95.88 213 THR A O 1
ATOM 1613 N N . GLU A 1 214 ? 19.936 -10.680 -23.593 1.00 95.88 214 GLU A N 1
ATOM 1614 C CA . GLU A 1 214 ? 18.854 -11.643 -23.765 1.00 95.88 214 GLU A CA 1
ATOM 1615 C C . GLU A 1 214 ? 17.486 -10.948 -23.844 1.00 95.88 214 GLU A C 1
ATOM 1617 O O . GLU A 1 214 ? 16.744 -11.190 -24.799 1.00 95.88 214 GLU A O 1
ATOM 1622 N N . LEU A 1 215 ? 17.184 -10.005 -22.940 1.00 96.19 215 LEU A N 1
ATOM 1623 C CA . LEU A 1 215 ? 15.938 -9.227 -22.984 1.00 96.19 215 LEU A CA 1
ATOM 1624 C C . LEU A 1 215 ? 15.766 -8.512 -24.330 1.00 96.19 215 LEU A C 1
ATOM 1626 O O . LEU A 1 215 ? 14.719 -8.622 -24.967 1.00 96.19 215 LEU A O 1
ATOM 1630 N N . ARG A 1 216 ? 16.804 -7.823 -24.820 1.00 95.62 216 ARG A N 1
ATOM 1631 C CA . ARG A 1 216 ? 16.758 -7.159 -26.133 1.00 95.62 216 ARG A CA 1
ATOM 1632 C C . ARG A 1 216 ? 16.481 -8.148 -27.262 1.00 95.62 216 ARG A C 1
ATOM 1634 O O . ARG A 1 216 ? 15.606 -7.886 -28.083 1.00 95.62 216 ARG A O 1
ATOM 1641 N N . ALA A 1 217 ? 17.180 -9.284 -27.292 1.00 96.69 217 ALA A N 1
ATOM 1642 C CA . ALA A 1 217 ? 16.995 -10.297 -28.329 1.00 96.69 217 ALA A CA 1
ATOM 1643 C C . ALA A 1 217 ? 15.556 -10.844 -28.351 1.00 96.69 217 ALA A C 1
ATOM 1645 O O . ALA A 1 217 ? 14.954 -10.999 -29.419 1.00 96.69 217 ALA A O 1
ATOM 1646 N N . VAL A 1 218 ? 14.979 -11.088 -27.174 1.00 96.75 218 VAL A N 1
ATOM 1647 C CA . VAL A 1 218 ? 13.602 -11.569 -27.029 1.00 96.75 218 VAL A CA 1
ATOM 1648 C C . VAL A 1 218 ? 12.594 -10.508 -27.484 1.00 96.75 218 VAL A C 1
ATOM 1650 O O . VAL A 1 218 ? 11.712 -10.808 -28.296 1.00 96.75 218 VAL A O 1
ATOM 1653 N N . HIS A 1 219 ? 12.756 -9.252 -27.075 1.00 97.06 219 HIS A N 1
ATOM 1654 C CA . HIS A 1 219 ? 11.889 -8.162 -27.530 1.00 97.06 219 HIS A CA 1
ATOM 1655 C C . HIS A 1 219 ? 12.023 -7.887 -29.032 1.00 97.06 219 HIS A C 1
ATOM 1657 O O . HIS A 1 219 ? 11.028 -7.604 -29.709 1.00 97.06 219 HIS A O 1
ATOM 1663 N N . ASP A 1 220 ? 13.221 -8.011 -29.603 1.00 95.25 220 ASP A N 1
ATOM 1664 C CA . ASP A 1 220 ? 13.453 -7.908 -31.046 1.00 95.25 220 ASP A CA 1
ATOM 1665 C C . ASP A 1 220 ? 12.732 -9.017 -31.826 1.00 95.25 220 ASP A C 1
ATOM 1667 O O . ASP A 1 220 ? 12.236 -8.760 -32.924 1.00 95.25 220 ASP A O 1
ATOM 1671 N N . SER A 1 221 ? 12.548 -10.198 -31.221 1.00 95.31 221 SER A N 1
ATOM 1672 C CA . SER A 1 221 ? 11.720 -11.284 -31.771 1.00 95.31 221 SER A CA 1
ATOM 1673 C C . SER A 1 221 ? 10.202 -11.030 -31.707 1.00 95.31 221 SER A C 1
ATOM 1675 O O . SER A 1 221 ? 9.423 -11.816 -32.244 1.00 95.31 221 SER A O 1
ATOM 1677 N N . GLY A 1 222 ? 9.767 -9.923 -31.093 1.00 93.62 222 GLY A N 1
ATOM 1678 C CA . GLY A 1 222 ? 8.360 -9.517 -30.981 1.00 93.62 222 GLY A CA 1
ATOM 1679 C C . GLY A 1 222 ? 7.679 -9.915 -29.668 1.00 93.62 222 GLY A C 1
ATOM 1680 O O . GLY A 1 222 ? 6.482 -9.674 -29.505 1.00 93.62 222 GLY A O 1
ATOM 1681 N N . GLN A 1 223 ? 8.422 -10.495 -28.727 1.00 95.25 223 GLN A N 1
ATOM 1682 C CA . GLN A 1 223 ? 7.918 -10.913 -27.420 1.00 95.25 223 GLN A CA 1
ATOM 1683 C C . GLN A 1 223 ? 8.039 -9.762 -26.413 1.00 95.25 223 GLN A C 1
ATOM 1685 O O . GLN A 1 223 ? 9.022 -9.642 -25.694 1.00 95.25 223 GLN A O 1
ATOM 1690 N N . ARG A 1 224 ? 7.035 -8.881 -26.411 1.00 95.25 224 ARG A N 1
ATOM 1691 C CA . ARG A 1 224 ? 7.040 -7.606 -25.664 1.00 95.25 224 ARG A CA 1
ATOM 1692 C C . ARG A 1 224 ? 6.798 -7.721 -24.155 1.00 95.25 224 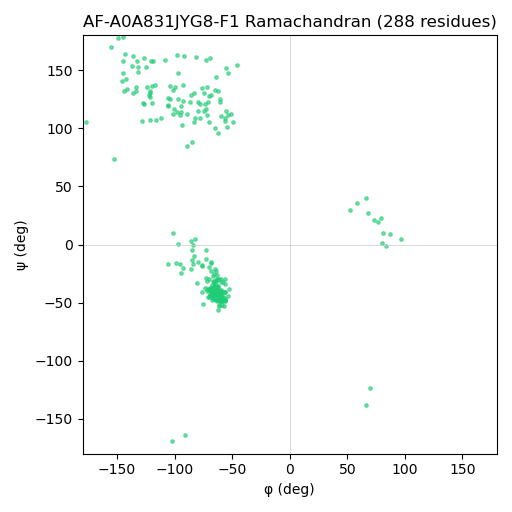ARG A C 1
ATOM 1694 O O . ARG A 1 224 ? 6.993 -6.747 -23.440 1.00 95.25 224 ARG A O 1
ATOM 1701 N N . ASP A 1 225 ? 6.260 -8.853 -23.714 1.00 96.75 225 ASP A N 1
ATOM 1702 C CA . ASP A 1 225 ? 5.819 -9.076 -22.333 1.00 96.75 225 ASP A CA 1
ATOM 1703 C C . ASP A 1 225 ? 6.859 -9.900 -21.545 1.00 96.75 225 ASP A C 1
ATOM 1705 O O . ASP A 1 225 ? 6.598 -10.345 -20.432 1.00 96.75 225 ASP A O 1
ATOM 1709 N N . PHE A 1 226 ? 8.049 -10.108 -22.124 1.00 97.38 226 PHE A N 1
ATOM 1710 C CA . PHE A 1 226 ? 9.142 -10.818 -21.471 1.00 97.38 226 PHE A CA 1
ATOM 1711 C C . PHE A 1 226 ? 9.925 -9.889 -20.554 1.00 97.38 226 PHE A C 1
ATOM 1713 O O . PHE A 1 226 ? 10.342 -8.806 -20.943 1.00 97.38 226 PHE A O 1
ATOM 1720 N N . GLY A 1 227 ? 10.151 -10.326 -19.327 1.00 96.50 227 GLY A N 1
ATOM 1721 C CA . GLY A 1 227 ? 10.905 -9.582 -18.332 1.00 96.50 227 GLY A CA 1
ATOM 1722 C C . GLY A 1 227 ? 11.711 -10.521 -17.455 1.00 96.50 227 GLY A C 1
ATOM 1723 O O . GLY A 1 227 ? 11.658 -11.743 -17.597 1.00 96.50 227 GLY A O 1
ATOM 1724 N N . LEU A 1 228 ? 12.461 -9.938 -16.530 1.00 95.44 228 LEU A N 1
ATOM 1725 C CA . LEU A 1 228 ? 13.201 -10.689 -15.535 1.00 95.44 228 LEU A CA 1
ATOM 1726 C C . LEU A 1 228 ? 12.259 -11.131 -14.409 1.00 95.44 228 LEU A C 1
ATOM 1728 O O . LEU A 1 228 ? 11.748 -10.296 -13.657 1.00 95.44 228 LEU A O 1
ATOM 1732 N N . ASN A 1 229 ? 12.061 -12.441 -14.259 1.00 94.75 229 ASN A N 1
ATOM 1733 C CA . ASN A 1 229 ? 11.392 -13.004 -13.094 1.00 94.75 229 ASN A CA 1
ATOM 1734 C C . ASN A 1 229 ? 12.434 -13.435 -12.052 1.00 94.75 229 ASN A C 1
ATOM 1736 O O . ASN A 1 229 ? 13.159 -14.414 -12.222 1.00 94.75 229 ASN A O 1
ATOM 1740 N N . LEU A 1 230 ? 12.474 -12.719 -10.928 1.00 89.69 230 LEU A N 1
ATOM 1741 C CA . LEU A 1 230 ? 13.403 -12.997 -9.831 1.00 89.69 230 LEU A CA 1
ATOM 1742 C C . LEU A 1 230 ? 13.094 -14.285 -9.056 1.00 89.69 230 LEU A C 1
ATOM 1744 O O . LEU A 1 230 ? 13.979 -14.811 -8.387 1.00 89.69 230 LEU A O 1
ATOM 1748 N N . PHE A 1 231 ? 11.868 -14.808 -9.139 1.00 88.00 231 PHE A N 1
ATOM 1749 C CA . PHE A 1 231 ? 11.500 -16.065 -8.487 1.00 88.00 231 PHE A CA 1
ATOM 1750 C C . PHE A 1 231 ? 12.042 -17.283 -9.239 1.00 88.00 231 PHE A C 1
ATOM 1752 O O . PHE A 1 231 ? 12.505 -18.230 -8.605 1.00 88.00 231 PHE A O 1
ATOM 1759 N N . SER A 1 232 ? 11.985 -17.268 -10.575 1.00 89.50 232 SER A N 1
ATOM 1760 C CA . SER A 1 232 ? 12.572 -18.321 -11.416 1.00 89.50 232 SER A CA 1
ATOM 1761 C C . SER A 1 232 ? 14.055 -18.080 -11.704 1.00 89.50 232 SER A C 1
ATOM 1763 O O . SER A 1 232 ? 14.786 -19.028 -11.988 1.00 89.50 232 SER A O 1
ATOM 1765 N N . GLY A 1 233 ? 14.512 -16.833 -11.575 1.00 86.31 233 GLY A N 1
ATOM 1766 C CA . GLY A 1 233 ? 15.891 -16.431 -11.817 1.00 86.31 233 GLY A CA 1
ATOM 1767 C C . GLY A 1 233 ? 16.226 -16.270 -13.302 1.00 86.31 233 GLY A C 1
ATOM 1768 O O . GLY A 1 233 ? 17.394 -16.389 -13.663 1.00 86.31 233 GLY A O 1
ATOM 1769 N N . GLY A 1 234 ? 15.228 -16.048 -14.162 1.00 90.62 234 GLY A N 1
ATOM 1770 C CA . GLY A 1 234 ? 15.410 -16.020 -15.613 1.00 90.62 234 GLY A CA 1
ATOM 1771 C C . GLY A 1 234 ? 14.456 -15.082 -16.346 1.00 90.62 234 GLY A C 1
ATOM 1772 O O . GLY A 1 234 ? 13.599 -14.429 -15.745 1.00 90.62 234 GLY A O 1
ATOM 1773 N N . ILE A 1 235 ? 14.640 -15.008 -17.665 1.00 94.81 235 ILE A N 1
ATOM 1774 C CA . ILE A 1 235 ? 13.835 -14.184 -18.568 1.00 94.81 235 ILE A CA 1
ATOM 1775 C C . ILE A 1 235 ? 12.676 -15.012 -19.120 1.00 94.81 235 ILE A C 1
ATOM 1777 O O . ILE A 1 235 ? 12.863 -16.065 -19.727 1.00 94.81 235 ILE A O 1
ATOM 1781 N N . GLU A 1 236 ? 11.460 -14.525 -18.909 1.00 96.06 236 GLU A N 1
ATOM 1782 C CA . GLU A 1 236 ? 10.223 -15.220 -19.264 1.00 96.06 236 GLU A CA 1
ATOM 1783 C C . GLU A 1 236 ? 9.079 -14.225 -19.464 1.00 96.06 236 GLU A C 1
ATOM 1785 O O . GLU A 1 236 ? 9.209 -13.048 -19.132 1.00 96.06 236 GLU A O 1
ATOM 1790 N N . ASP A 1 237 ? 7.942 -14.690 -19.985 1.00 96.69 237 ASP A N 1
ATOM 1791 C CA . ASP A 1 237 ? 6.725 -13.881 -20.090 1.00 96.69 237 ASP A CA 1
ATOM 1792 C C . ASP A 1 237 ? 6.207 -13.524 -18.685 1.00 96.69 237 ASP A C 1
ATOM 1794 O O . ASP A 1 237 ? 5.598 -14.350 -17.996 1.00 96.69 237 ASP A O 1
ATOM 1798 N N . THR A 1 238 ? 6.479 -12.303 -18.225 1.00 96.50 238 THR A N 1
ATOM 1799 C CA . THR A 1 238 ? 6.148 -11.874 -16.861 1.00 96.50 238 THR A CA 1
ATOM 1800 C C . THR A 1 238 ? 4.651 -11.658 -16.692 1.00 96.50 238 THR A C 1
ATOM 1802 O O . THR A 1 238 ? 4.115 -11.900 -15.610 1.00 96.50 238 THR A O 1
ATOM 1805 N N . LEU A 1 239 ? 3.947 -11.296 -17.768 1.00 94.81 239 LEU A N 1
ATOM 1806 C CA . LEU A 1 239 ? 2.498 -11.131 -17.758 1.00 94.81 239 LEU A CA 1
ATOM 1807 C C . LEU A 1 239 ? 1.787 -12.469 -17.517 1.00 94.81 239 LEU A C 1
ATOM 1809 O O . LEU A 1 239 ? 0.877 -12.541 -16.690 1.00 94.81 239 LEU A O 1
ATOM 1813 N N . VAL A 1 240 ? 2.218 -13.533 -18.201 1.00 95.12 240 VAL A N 1
ATOM 1814 C CA . VAL A 1 240 ? 1.669 -14.888 -18.026 1.00 95.12 240 VAL A CA 1
ATOM 1815 C C . VAL A 1 240 ? 2.036 -15.471 -16.660 1.00 95.12 240 VAL A C 1
ATOM 1817 O O . VAL A 1 240 ? 1.199 -16.123 -16.035 1.00 95.12 240 VAL A O 1
ATOM 1820 N N . ASN A 1 241 ? 3.247 -15.202 -16.168 1.00 94.75 241 ASN A N 1
ATOM 1821 C CA . ASN A 1 241 ? 3.720 -15.688 -14.867 1.00 94.75 241 ASN A CA 1
ATOM 1822 C C . ASN A 1 241 ? 3.246 -14.840 -13.669 1.00 94.75 241 ASN A C 1
ATOM 1824 O O . ASN A 1 241 ? 3.604 -15.124 -12.526 1.00 94.75 241 ASN A O 1
ATOM 1828 N N . GLY A 1 242 ? 2.403 -13.828 -13.901 1.00 92.56 242 GLY A N 1
ATOM 1829 C CA . GLY A 1 242 ? 1.754 -13.047 -12.844 1.00 92.56 242 GLY A CA 1
ATOM 1830 C C . GLY A 1 242 ? 2.621 -11.949 -12.221 1.00 92.56 242 GLY A C 1
ATOM 1831 O O . GLY A 1 242 ? 2.213 -11.347 -11.230 1.00 92.56 242 GLY A O 1
ATOM 1832 N N . VAL A 1 243 ? 3.783 -11.651 -12.804 1.00 95.44 243 VAL A N 1
ATOM 1833 C CA . VAL A 1 243 ? 4.608 -10.491 -12.449 1.00 95.44 243 VAL A CA 1
ATOM 1834 C C . VAL A 1 243 ? 4.083 -9.290 -13.236 1.00 95.44 243 VAL A C 1
ATOM 1836 O O . VAL A 1 243 ? 4.492 -9.014 -14.365 1.00 95.44 243 VAL A O 1
ATOM 1839 N N . ILE A 1 244 ? 3.113 -8.601 -12.638 1.00 94.69 244 ILE A N 1
ATOM 1840 C CA . ILE A 1 244 ? 2.351 -7.517 -13.263 1.00 94.69 244 ILE A CA 1
ATOM 1841 C C . ILE A 1 244 ? 2.416 -6.244 -12.432 1.00 94.69 244 ILE A C 1
ATOM 1843 O O . ILE A 1 244 ? 2.525 -6.290 -11.210 1.00 94.69 244 ILE A O 1
ATOM 1847 N N . GLU A 1 245 ? 2.282 -5.104 -13.100 1.00 95.00 245 GLU A N 1
ATOM 1848 C CA . GLU A 1 245 ? 2.277 -3.791 -12.457 1.00 95.00 245 GLU A CA 1
ATOM 1849 C C . GLU A 1 245 ? 1.093 -2.947 -12.961 1.00 95.00 245 GLU A C 1
ATOM 1851 O O . GLU A 1 245 ? 0.679 -3.076 -14.124 1.00 95.00 245 GLU A O 1
ATOM 1856 N N . PRO A 1 246 ? 0.526 -2.050 -12.133 1.00 96.44 246 PRO A N 1
ATOM 1857 C CA . PRO A 1 246 ? -0.504 -1.128 -12.593 1.00 96.44 246 PRO A CA 1
ATOM 1858 C C . PRO A 1 246 ? 0.069 -0.162 -13.639 1.00 96.44 246 PRO A C 1
ATOM 1860 O O . PRO A 1 246 ? 1.090 0.490 -13.405 1.00 96.44 246 PRO A O 1
ATOM 1863 N N . LEU A 1 247 ? -0.630 0.029 -14.766 1.00 95.56 247 LEU A N 1
ATOM 1864 C CA . LEU A 1 247 ? -0.191 0.952 -15.832 1.00 95.56 247 LEU A CA 1
ATOM 1865 C C . LEU A 1 247 ? 0.110 2.359 -15.288 1.00 95.56 247 LEU A C 1
ATOM 1867 O O . LEU A 1 247 ? 1.061 3.020 -15.712 1.00 95.56 247 LEU A O 1
ATOM 1871 N N . ARG A 1 248 ? -0.709 2.804 -14.330 1.00 95.12 248 ARG A N 1
ATOM 1872 C CA . ARG A 1 248 ? -0.602 4.114 -13.692 1.00 95.12 248 ARG A CA 1
ATOM 1873 C C . ARG A 1 248 ? 0.785 4.376 -13.127 1.00 95.12 248 ARG A C 1
ATOM 1875 O O . ARG A 1 248 ? 1.317 5.464 -13.338 1.00 95.12 248 ARG A O 1
ATOM 1882 N N . VAL A 1 249 ? 1.360 3.383 -12.446 1.00 94.31 249 VAL A N 1
ATOM 1883 C CA . VAL A 1 249 ? 2.668 3.490 -11.791 1.00 94.31 249 VAL A CA 1
ATOM 1884 C C . VAL A 1 249 ? 3.737 3.796 -12.835 1.00 94.31 249 VAL A C 1
ATOM 1886 O O . VAL A 1 249 ? 4.453 4.784 -12.696 1.00 94.31 249 VAL A O 1
ATOM 1889 N N . LYS A 1 250 ? 3.760 3.051 -13.947 1.00 94.94 250 LYS A N 1
ATOM 1890 C CA . LYS A 1 250 ? 4.701 3.293 -15.052 1.00 94.94 250 LYS A CA 1
ATOM 1891 C C . LYS A 1 250 ? 4.524 4.664 -15.685 1.00 94.94 250 LYS A C 1
ATOM 1893 O O . LYS A 1 250 ? 5.496 5.396 -15.849 1.00 94.94 250 LYS A O 1
ATOM 1898 N N . THR A 1 251 ? 3.289 5.047 -16.006 1.00 95.19 251 THR A N 1
ATOM 1899 C CA . THR A 1 251 ? 3.036 6.355 -16.631 1.00 95.19 251 THR A CA 1
ATOM 1900 C C . THR A 1 251 ? 3.444 7.518 -15.729 1.00 95.19 251 THR A C 1
ATOM 1902 O O . THR A 1 251 ? 4.062 8.471 -16.204 1.00 95.19 251 THR A O 1
ATOM 1905 N N . GLN A 1 252 ? 3.155 7.422 -14.428 1.00 95.94 252 GLN A N 1
ATOM 1906 C CA . GLN A 1 252 ? 3.512 8.447 -13.456 1.00 95.94 252 GLN A CA 1
ATOM 1907 C C . GLN A 1 252 ? 5.026 8.502 -13.242 1.00 95.94 252 GLN A C 1
ATOM 1909 O O . GLN A 1 252 ? 5.584 9.595 -13.216 1.00 95.94 252 GLN A O 1
ATOM 1914 N N . ALA A 1 253 ? 5.693 7.349 -13.136 1.00 96.12 253 ALA A N 1
ATOM 1915 C CA . ALA A 1 253 ? 7.140 7.273 -12.966 1.00 96.12 253 ALA A CA 1
ATOM 1916 C C . ALA A 1 253 ? 7.876 7.950 -14.129 1.00 96.12 253 ALA A C 1
ATOM 1918 O O . ALA A 1 253 ? 8.728 8.807 -13.900 1.00 96.12 253 ALA A O 1
ATOM 1919 N N . VAL A 1 254 ? 7.494 7.641 -15.374 1.00 96.19 254 VAL A N 1
ATOM 1920 C CA . VAL A 1 254 ? 8.102 8.253 -16.565 1.00 96.19 254 VAL A CA 1
ATOM 1921 C C . VAL A 1 254 ? 7.839 9.755 -16.619 1.00 96.19 254 VAL A C 1
ATOM 1923 O O . VAL A 1 254 ? 8.769 10.526 -16.863 1.00 96.19 254 VAL A O 1
ATOM 1926 N N . ALA A 1 255 ? 6.601 10.190 -16.364 1.00 97.50 255 ALA A N 1
ATOM 1927 C CA . ALA A 1 255 ? 6.249 11.608 -16.371 1.00 97.50 255 ALA A CA 1
ATOM 1928 C C . ALA A 1 255 ? 7.043 12.391 -15.313 1.00 97.50 255 ALA A C 1
ATOM 1930 O O . ALA A 1 255 ? 7.722 13.361 -15.646 1.00 97.50 255 ALA A O 1
ATOM 1931 N N . SER A 1 256 ? 7.031 11.929 -14.060 1.00 97.62 256 SER A N 1
ATOM 1932 C CA . SER A 1 256 ? 7.722 12.595 -12.954 1.00 97.62 256 SER A CA 1
ATOM 1933 C C . SER A 1 256 ? 9.241 12.586 -13.120 1.00 97.62 256 SER A C 1
ATOM 1935 O O . SER A 1 256 ? 9.874 13.619 -12.909 1.00 97.62 256 SER A O 1
ATOM 1937 N N . ALA A 1 257 ? 9.840 11.470 -13.549 1.00 96.75 257 ALA A N 1
ATOM 1938 C CA . ALA A 1 257 ? 11.278 11.412 -13.813 1.00 96.75 257 ALA A CA 1
ATOM 1939 C C . ALA A 1 257 ? 11.687 12.395 -14.922 1.00 96.75 257 ALA A C 1
ATOM 1941 O O . ALA A 1 257 ? 12.677 13.114 -14.785 1.00 96.75 257 ALA A O 1
ATOM 1942 N N . THR A 1 258 ? 10.888 12.482 -15.990 1.00 96.56 258 THR A N 1
ATOM 1943 C CA . THR A 1 258 ? 11.132 13.411 -17.101 1.00 96.56 258 THR A CA 1
ATOM 1944 C C . THR A 1 258 ? 11.007 14.870 -16.654 1.00 96.56 258 THR A C 1
ATOM 1946 O O . THR A 1 258 ? 11.861 15.690 -16.989 1.00 96.56 258 THR A O 1
ATOM 1949 N N . GLU A 1 259 ? 9.984 15.210 -15.866 1.00 96.94 259 GLU A N 1
ATOM 1950 C CA . GLU A 1 259 ? 9.801 16.565 -15.329 1.00 96.94 259 GLU A CA 1
ATOM 1951 C C . GLU A 1 259 ? 10.973 17.001 -14.446 1.00 96.94 259 GLU A C 1
ATOM 1953 O O . GLU A 1 259 ? 11.479 18.115 -14.599 1.00 96.94 259 GLU A O 1
ATOM 1958 N N . VAL A 1 260 ? 11.442 16.117 -13.561 1.00 97.25 260 VAL A N 1
ATOM 1959 C CA . VAL A 1 260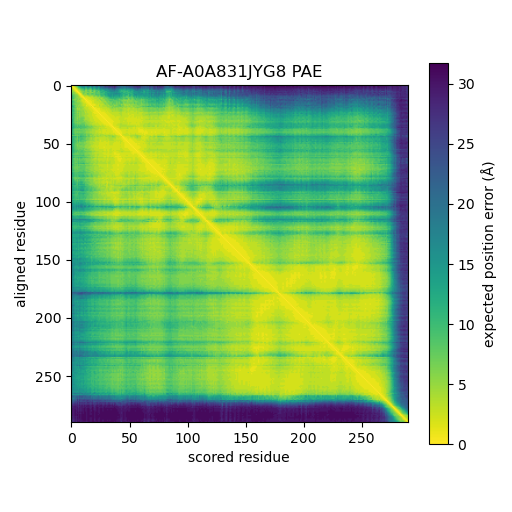 ? 12.592 16.390 -12.689 1.00 97.25 260 VAL A CA 1
ATOM 1960 C C . VAL A 1 260 ? 13.872 16.548 -13.509 1.00 97.25 260 VAL A C 1
ATOM 1962 O O . VAL A 1 260 ? 14.623 17.498 -13.284 1.00 97.25 260 VAL A O 1
ATOM 1965 N N . ALA A 1 261 ? 14.104 15.682 -14.498 1.00 96.12 261 ALA A N 1
ATOM 1966 C CA . ALA A 1 261 ? 15.259 15.797 -15.384 1.00 96.12 261 ALA A CA 1
ATOM 1967 C C . ALA A 1 261 ? 15.262 17.142 -16.130 1.00 96.12 261 ALA A C 1
ATOM 1969 O O . ALA A 1 261 ? 16.270 17.847 -16.131 1.00 96.12 261 ALA A O 1
ATOM 1970 N N . ILE A 1 262 ? 14.121 17.551 -16.694 1.00 95.94 262 ILE A N 1
ATOM 1971 C CA . ILE A 1 262 ? 13.973 18.853 -17.361 1.00 95.94 262 ILE A CA 1
ATOM 1972 C C . ILE A 1 262 ? 14.202 20.004 -16.378 1.00 95.94 262 ILE A C 1
ATOM 1974 O O . ILE A 1 262 ? 14.844 20.989 -16.739 1.00 95.94 262 ILE A O 1
ATOM 1978 N N . MET A 1 263 ? 13.684 19.905 -15.151 1.00 96.00 263 MET A N 1
ATOM 1979 C CA . MET A 1 263 ? 13.868 20.931 -14.126 1.00 96.00 263 MET A CA 1
ATOM 1980 C C . MET A 1 263 ? 15.350 21.155 -13.831 1.00 96.00 263 MET A C 1
ATOM 1982 O O . MET A 1 263 ? 15.787 22.300 -13.830 1.00 96.00 263 MET A O 1
ATOM 1986 N N . ILE A 1 264 ? 16.117 20.079 -13.637 1.00 95.19 264 ILE A N 1
ATOM 1987 C CA . ILE A 1 264 ? 17.557 20.158 -13.364 1.00 95.19 264 ILE A CA 1
ATOM 1988 C C . ILE A 1 264 ? 18.313 20.690 -14.585 1.00 95.19 264 ILE A C 1
ATOM 1990 O O . ILE A 1 264 ? 19.128 21.596 -14.446 1.00 95.19 264 ILE A O 1
ATOM 1994 N N . LEU A 1 265 ? 18.013 20.184 -15.784 1.00 93.88 265 LEU A N 1
ATOM 1995 C CA . LEU A 1 265 ? 18.684 20.599 -17.022 1.00 93.88 265 LEU A CA 1
ATOM 1996 C C . LEU A 1 265 ? 18.439 22.069 -17.395 1.00 93.88 265 LEU A C 1
ATOM 1998 O O . LEU A 1 265 ? 19.209 22.630 -18.166 1.00 93.88 265 LEU A O 1
ATOM 2002 N N . ARG A 1 266 ? 17.370 22.690 -16.881 1.00 94.69 266 ARG A N 1
ATOM 2003 C CA . ARG A 1 266 ? 17.067 24.119 -17.076 1.00 94.69 266 ARG A CA 1
ATOM 2004 C C . ARG A 1 266 ? 17.799 25.044 -16.106 1.00 94.69 266 ARG A C 1
ATOM 2006 O O . ARG A 1 266 ? 17.689 26.259 -16.250 1.00 94.69 266 ARG A O 1
ATOM 2013 N N . ILE A 1 267 ? 18.458 24.506 -15.084 1.00 93.81 267 ILE A N 1
ATOM 2014 C CA . ILE A 1 267 ? 19.218 25.316 -14.135 1.00 93.81 267 ILE A CA 1
ATOM 2015 C C . ILE A 1 267 ? 20.587 25.589 -14.750 1.00 93.81 267 ILE A C 1
ATOM 2017 O O . ILE A 1 267 ? 21.445 24.712 -14.775 1.00 93.81 267 ILE A O 1
ATOM 2021 N N . ASP A 1 268 ? 20.786 26.820 -15.210 1.00 92.69 268 ASP A N 1
ATOM 2022 C CA . ASP A 1 268 ? 22.074 27.253 -15.757 1.00 92.69 268 ASP A CA 1
ATOM 2023 C C . ASP A 1 268 ? 23.080 27.619 -14.649 1.00 92.69 268 ASP A C 1
ATOM 2025 O O . ASP A 1 268 ? 24.274 27.383 -14.802 1.00 92.69 268 ASP A O 1
ATOM 2029 N N . ASP A 1 269 ? 22.602 28.153 -13.515 1.00 88.38 269 ASP A N 1
ATOM 2030 C CA . ASP A 1 269 ? 23.434 28.605 -12.394 1.00 88.38 269 ASP A CA 1
ATOM 2031 C C . ASP A 1 269 ? 22.758 28.377 -11.032 1.00 88.38 269 ASP A C 1
ATOM 2033 O O . ASP A 1 269 ? 21.562 28.623 -10.849 1.00 88.38 269 ASP A O 1
ATOM 2037 N N . VAL A 1 270 ? 23.551 27.974 -10.031 1.00 86.00 270 VAL A N 1
ATOM 2038 C CA . VAL A 1 270 ? 23.114 27.825 -8.633 1.00 86.00 270 VAL A CA 1
ATOM 2039 C C . VAL A 1 270 ? 23.791 28.883 -7.767 1.00 86.00 270 VAL A C 1
ATOM 2041 O O . VAL A 1 270 ? 24.982 28.804 -7.468 1.00 86.00 270 VAL A O 1
ATOM 2044 N N . ILE A 1 271 ? 23.020 29.866 -7.305 1.00 84.69 271 ILE A N 1
ATOM 2045 C CA . ILE A 1 271 ? 23.521 30.906 -6.401 1.00 84.69 271 ILE A CA 1
ATOM 2046 C C . ILE A 1 271 ? 23.247 30.489 -4.955 1.00 84.69 271 ILE A C 1
ATOM 2048 O O . ILE A 1 271 ? 22.135 30.622 -4.444 1.00 84.69 271 ILE A O 1
ATOM 2052 N N . ALA A 1 272 ? 24.281 30.010 -4.265 1.00 83.44 272 ALA A N 1
ATOM 2053 C CA . ALA A 1 272 ? 24.203 29.723 -2.838 1.00 83.44 272 ALA A CA 1
ATOM 2054 C C . ALA A 1 272 ? 24.301 31.025 -2.022 1.00 83.44 272 ALA A C 1
ATOM 2056 O O . ALA A 1 272 ? 25.366 31.639 -1.913 1.00 83.44 272 ALA A O 1
ATOM 2057 N N . ALA A 1 273 ? 23.194 31.449 -1.411 1.00 79.94 273 ALA A N 1
ATOM 2058 C CA . ALA A 1 273 ? 23.199 32.588 -0.501 1.00 79.94 273 ALA A CA 1
ATOM 2059 C C . ALA A 1 273 ? 23.898 32.215 0.817 1.00 79.94 273 ALA A C 1
ATOM 2061 O O . ALA A 1 273 ? 23.387 31.439 1.625 1.00 79.94 273 ALA A O 1
ATOM 2062 N N . ARG A 1 274 ? 25.071 32.802 1.073 1.00 73.94 274 ARG A N 1
ATOM 2063 C CA . ARG A 1 274 ? 25.709 32.746 2.393 1.00 73.94 274 ARG A CA 1
ATOM 2064 C C . ARG A 1 274 ? 25.019 33.784 3.278 1.00 73.94 274 ARG A C 1
ATOM 2066 O O . ARG A 1 274 ? 25.001 34.957 2.915 1.00 73.94 274 ARG A O 1
ATOM 2073 N N . LYS A 1 275 ? 24.451 33.380 4.425 1.00 68.44 275 LYS A N 1
ATOM 2074 C CA . LYS A 1 275 ? 23.953 34.335 5.435 1.00 68.44 275 LYS A CA 1
ATOM 2075 C C . LYS A 1 275 ? 25.079 35.328 5.730 1.00 68.44 275 LYS A C 1
ATOM 2077 O O . LYS A 1 275 ? 26.110 34.937 6.278 1.00 68.44 275 LYS A O 1
ATOM 2082 N N . SER A 1 276 ? 24.899 36.591 5.350 1.00 62.31 276 SER A N 1
ATOM 2083 C CA . SER A 1 276 ? 25.765 37.662 5.821 1.00 62.31 276 SER A CA 1
ATOM 2084 C C . SER A 1 276 ? 25.632 37.689 7.340 1.00 62.31 276 SER A C 1
ATOM 2086 O O . SER A 1 276 ? 24.524 37.747 7.877 1.00 62.31 276 SER A O 1
ATOM 2088 N N . GLY A 1 277 ? 26.757 37.538 8.041 1.00 55.91 277 GLY A N 1
ATOM 2089 C CA . GLY A 1 277 ? 26.798 37.677 9.489 1.00 55.91 277 GLY A CA 1
ATOM 2090 C C . GLY A 1 277 ? 26.257 39.055 9.834 1.00 55.91 277 GLY A C 1
ATOM 2091 O O . GLY A 1 277 ? 26.913 40.057 9.556 1.00 55.91 277 GLY A O 1
ATOM 2092 N N . GLY A 1 278 ? 25.032 39.099 10.358 1.00 50.03 278 GLY A N 1
ATOM 2093 C CA . GLY A 1 278 ? 24.420 40.330 10.817 1.00 50.03 278 GLY A CA 1
ATOM 2094 C C . GLY A 1 278 ? 25.360 40.965 11.825 1.00 50.03 278 GLY A C 1
ATOM 2095 O O . GLY A 1 278 ? 25.624 40.386 12.879 1.00 50.03 278 GLY A O 1
ATOM 2096 N N . ALA A 1 279 ? 25.893 42.135 11.481 1.00 46.44 279 ALA A N 1
ATOM 2097 C CA . ALA A 1 279 ? 26.501 43.011 12.456 1.00 46.44 279 ALA A CA 1
ATOM 2098 C C . ALA A 1 279 ? 25.449 43.223 13.545 1.00 46.44 279 ALA A C 1
ATOM 2100 O O . ALA A 1 279 ? 24.396 43.807 13.288 1.00 46.44 279 ALA A O 1
ATOM 2101 N N . ALA A 1 280 ? 25.710 42.678 14.734 1.00 49.12 280 ALA A N 1
ATOM 2102 C CA . ALA A 1 280 ? 24.958 42.991 15.929 1.00 49.12 280 ALA A CA 1
ATOM 2103 C C . ALA A 1 280 ? 25.006 44.513 16.084 1.00 49.12 280 ALA A C 1
ATOM 2105 O O . ALA A 1 280 ? 26.027 45.083 16.477 1.00 49.12 280 ALA A O 1
ATOM 2106 N N . GLY A 1 281 ? 23.919 45.174 15.686 1.00 46.47 281 GLY A N 1
ATOM 2107 C CA . GLY A 1 281 ? 23.697 46.574 15.973 1.00 46.47 281 GLY A CA 1
ATOM 2108 C C . GLY A 1 281 ? 23.782 46.715 17.479 1.00 46.47 281 GLY A C 1
ATOM 2109 O O . GLY A 1 281 ? 22.932 46.201 18.203 1.00 46.47 281 GLY A O 1
ATOM 2110 N N . LYS A 1 282 ? 24.863 47.346 17.941 1.00 44.38 282 LYS A N 1
ATOM 2111 C CA . LYS A 1 282 ? 25.024 47.795 19.317 1.00 44.38 282 LYS A CA 1
ATOM 2112 C C . LYS A 1 282 ? 23.757 48.562 19.688 1.00 44.38 282 LYS A C 1
ATOM 2114 O O . LYS A 1 282 ? 23.575 49.692 19.242 1.00 44.38 282 LYS A O 1
ATOM 2119 N N . ALA A 1 283 ? 22.897 47.948 20.495 1.00 41.38 283 ALA A N 1
ATOM 2120 C CA . ALA A 1 283 ? 21.930 48.678 21.290 1.00 41.38 283 ALA A CA 1
ATOM 2121 C C . ALA A 1 283 ? 22.760 49.547 22.241 1.00 41.38 283 ALA A C 1
ATOM 2123 O O . ALA A 1 283 ? 23.303 49.070 23.237 1.00 41.38 283 ALA A O 1
ATOM 2124 N N . GLY A 1 284 ? 22.975 50.798 21.835 1.00 40.75 284 GLY A N 1
ATOM 2125 C CA . GLY A 1 284 ? 23.587 51.815 22.667 1.00 40.75 284 GLY A C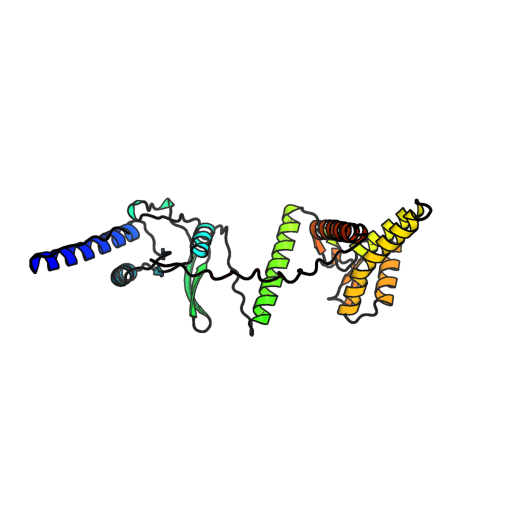A 1
ATOM 2126 C C . GLY A 1 284 ? 22.716 51.997 23.897 1.00 40.75 284 GLY A C 1
ATOM 2127 O O . GLY A 1 284 ? 21.592 52.481 23.799 1.00 40.75 284 GLY A O 1
ATOM 2128 N N . GLY A 1 285 ? 23.237 51.576 25.046 1.00 47.12 285 GLY A N 1
ATOM 2129 C CA . GLY A 1 285 ? 22.719 52.015 26.326 1.00 47.12 285 GLY A CA 1
ATOM 2130 C C . GLY A 1 285 ? 22.861 53.529 26.417 1.00 47.12 285 GLY A C 1
ATOM 2131 O O . GLY A 1 285 ? 23.957 54.063 26.253 1.00 47.12 285 GLY A O 1
ATOM 2132 N N . MET A 1 286 ? 21.752 54.205 26.690 1.00 39.72 286 MET A N 1
ATOM 2133 C CA . MET A 1 286 ? 21.756 55.569 27.190 1.00 39.72 286 MET A CA 1
ATOM 2134 C C . MET A 1 286 ? 20.868 55.591 28.436 1.00 39.72 286 MET A C 1
ATOM 2136 O O . MET A 1 286 ? 19.650 55.451 28.355 1.00 39.72 286 MET A O 1
ATOM 2140 N N . MET A 1 287 ? 21.533 55.684 29.587 1.00 41.94 287 MET A N 1
ATOM 2141 C CA . MET A 1 287 ? 20.979 56.086 30.880 1.00 41.94 287 MET A CA 1
ATOM 2142 C C . MET A 1 287 ? 20.257 57.437 30.775 1.00 41.94 287 MET A C 1
ATOM 2144 O O . MET A 1 287 ? 20.732 58.328 30.072 1.00 41.94 287 MET A O 1
ATOM 2148 N N . GLY A 1 288 ? 19.201 57.620 31.572 1.00 38.97 288 GLY A N 1
ATOM 2149 C CA . GLY A 1 288 ? 18.620 58.930 31.865 1.00 38.97 288 GLY A CA 1
ATOM 2150 C C . GLY A 1 288 ? 17.459 58.855 32.860 1.00 38.97 288 GLY A C 1
ATOM 2151 O O . GLY A 1 288 ? 16.384 58.406 32.486 1.00 38.97 288 GLY A O 1
ATOM 2152 N N . TYR A 1 289 ? 17.746 59.274 34.098 1.00 45.50 289 TYR A N 1
ATOM 2153 C CA . TYR A 1 289 ? 16.893 59.588 35.264 1.00 45.50 289 TYR A CA 1
ATOM 2154 C C . TYR A 1 289 ? 15.662 60.460 34.893 1.00 45.50 289 TYR A C 1
ATOM 2156 O O . TYR A 1 289 ? 15.725 61.158 33.882 1.00 45.50 289 TYR A O 1
ATOM 2164 N N . ASP A 1 290 ? 14.512 60.482 35.580 1.00 40.41 290 ASP A N 1
ATOM 2165 C CA . ASP A 1 290 ? 14.145 60.316 37.005 1.00 40.41 290 ASP A CA 1
ATOM 2166 C C . ASP A 1 290 ? 12.980 59.328 37.228 1.00 40.41 290 ASP A C 1
ATOM 2168 O O . ASP A 1 290 ? 12.106 59.215 36.334 1.00 40.41 290 ASP A O 1
#

Foldseek 3Di:
DDDDDDDDDDPVSVVVVVVVVVVVLVVLLVLCVVQVAQEEEELADDDPSSCVSSVVVNRHYHHNDHPVVVVQCCQFQVAADDDDSVPRHNNRDGDAPDWDWDDDPNDIDIDGHHRPDHPHDDDDFDDPDPVVSVVVVVVVVVVVVFVVLCVVVVDKAADQLLQLLLQLVVLLVVLVVDDDPVSVVSNVVSVVSLVVNLVVCVVLVHDSVVQSVVSNVCVVVVLSQWHQDSVVRDIDRRVVVVRMTRPVVVVCVVVVVVVVVVVVVPDPDDDDDDPDPPDPPPPDDDDDDD

pLDDT: mean 89.39, std 12.72, range [36.81, 97.62]

Nearest PDB structures (foldseek):
  1a6d-assembly1_A  TM=8.979E-01  e=5.231E-27  Thermoplasma acidophilum
  1a6d-assembly1_B  TM=8.726E-01  e=1.955E-26  Thermoplasma acidophilum
  3aq1-assembly1_B  TM=6.501E-01  e=2.447E-23  Methanococcoides burtonii DSM 6242
  7ylu-assembly1_H  TM=6.094E-01  e=3.017E-17  Saccharomyces cerevisiae
  4a0v-assembly1_M  TM=7.899E-01  e=1.240E-15  Bos taurus